Protein AF-A0A2V8MQE6-F1 (afdb_monomer)

pLDDT: mean 72.68, std 14.45, range [42.41, 96.94]

Structure (mmCIF, N/CA/C/O backbone):
data_AF-A0A2V8MQE6-F1
#
_entry.id   AF-A0A2V8MQE6-F1
#
loop_
_atom_site.group_PDB
_atom_site.id
_atom_site.type_symbol
_atom_site.label_atom_id
_atom_site.label_alt_id
_atom_site.label_comp_id
_atom_site.label_asym_id
_atom_site.label_entity_id
_atom_site.label_seq_id
_atom_site.pdbx_PDB_ins_code
_atom_site.Cartn_x
_atom_site.Cartn_y
_atom_site.Cartn_z
_atom_site.occupancy
_atom_site.B_iso_or_equiv
_atom_site.auth_seq_id
_atom_site.auth_comp_id
_atom_site.auth_asym_id
_atom_site.auth_atom_id
_atom_site.pdbx_PDB_model_num
ATOM 1 N N . MET A 1 1 ? 58.534 0.270 -31.066 1.00 46.38 1 MET A N 1
ATOM 2 C CA . MET A 1 1 ? 57.437 0.985 -30.377 1.00 46.38 1 MET A CA 1
ATOM 3 C C . MET A 1 1 ? 56.175 0.103 -30.350 1.00 46.38 1 MET A C 1
ATOM 5 O O . MET A 1 1 ? 55.141 0.519 -30.840 1.00 46.38 1 MET A O 1
ATOM 9 N N . HIS A 1 2 ? 56.256 -1.134 -29.825 1.00 49.78 2 HIS A N 1
ATOM 10 C CA . HIS A 1 2 ? 55.161 -2.128 -29.934 1.00 49.78 2 HIS A CA 1
ATOM 11 C C . HIS A 1 2 ? 54.814 -2.876 -28.631 1.00 49.78 2 HIS A C 1
ATOM 13 O O . HIS A 1 2 ? 54.002 -3.790 -28.649 1.00 49.78 2 HIS A O 1
ATOM 19 N N . THR A 1 3 ? 55.383 -2.490 -27.486 1.00 52.88 3 THR A N 1
ATOM 20 C CA . THR A 1 3 ? 55.167 -3.180 -26.199 1.00 52.88 3 THR A CA 1
ATOM 21 C C . THR A 1 3 ? 54.136 -2.512 -25.282 1.00 52.88 3 THR A C 1
ATOM 23 O O . THR A 1 3 ? 53.741 -3.119 -24.293 1.00 52.88 3 THR A O 1
ATOM 26 N N . ARG A 1 4 ? 53.666 -1.289 -25.584 1.00 54.00 4 ARG A N 1
ATOM 27 C CA . ARG A 1 4 ? 52.731 -0.555 -24.702 1.00 54.00 4 ARG A CA 1
ATOM 28 C C . ARG A 1 4 ? 51.297 -1.091 -24.728 1.00 54.00 4 ARG A C 1
ATOM 30 O O . ARG A 1 4 ? 50.682 -1.175 -23.675 1.00 54.00 4 ARG A O 1
ATOM 37 N N . THR A 1 5 ? 50.790 -1.509 -25.887 1.00 58.59 5 THR A N 1
ATOM 38 C CA . THR A 1 5 ? 49.387 -1.937 -26.031 1.00 58.59 5 THR A CA 1
ATOM 39 C C . THR A 1 5 ? 49.089 -3.239 -25.293 1.00 58.59 5 THR A C 1
ATOM 41 O O . THR A 1 5 ? 48.044 -3.361 -24.665 1.00 58.59 5 THR A O 1
ATOM 44 N N . SER A 1 6 ? 50.016 -4.201 -25.300 1.00 54.03 6 SER A N 1
ATOM 45 C CA . SER A 1 6 ? 49.810 -5.474 -24.601 1.00 54.03 6 SER A CA 1
ATOM 46 C C . SER A 1 6 ? 49.799 -5.304 -23.079 1.00 54.03 6 SER A C 1
ATOM 48 O O . SER A 1 6 ? 48.994 -5.936 -22.409 1.00 54.03 6 SER A O 1
ATOM 50 N N . VAL A 1 7 ? 50.643 -4.430 -22.522 1.00 57.47 7 VAL A N 1
ATOM 51 C CA . VAL A 1 7 ? 50.728 -4.213 -21.065 1.00 57.47 7 VAL A CA 1
ATOM 52 C C . VAL A 1 7 ? 49.490 -3.487 -20.531 1.00 57.47 7 VAL A C 1
ATOM 54 O O . VAL A 1 7 ? 48.965 -3.866 -19.491 1.00 57.47 7 VAL A O 1
ATOM 57 N N . GLU A 1 8 ? 48.977 -2.495 -21.259 1.00 57.59 8 GLU A N 1
ATOM 58 C CA . GLU A 1 8 ? 47.794 -1.718 -20.859 1.00 57.59 8 GLU A CA 1
ATOM 59 C C . GLU A 1 8 ? 46.504 -2.565 -20.900 1.00 57.59 8 GLU A C 1
ATOM 61 O O . GLU A 1 8 ? 45.663 -2.498 -19.999 1.00 57.59 8 GLU A O 1
ATOM 66 N N . VAL A 1 9 ? 46.392 -3.464 -21.886 1.00 58.06 9 VAL A N 1
ATOM 67 C CA . VAL A 1 9 ? 45.290 -4.438 -21.986 1.00 58.06 9 VAL A CA 1
ATOM 68 C C . VAL A 1 9 ? 45.386 -5.528 -20.909 1.00 58.06 9 VAL A C 1
ATOM 70 O O . VAL A 1 9 ? 44.364 -5.966 -20.386 1.00 58.06 9 VAL A O 1
ATOM 73 N N . ILE A 1 10 ? 46.594 -5.963 -20.533 1.00 57.44 10 ILE A N 1
ATOM 74 C CA . ILE A 1 10 ? 46.783 -6.938 -19.444 1.00 57.44 10 ILE A CA 1
ATOM 75 C C . ILE A 1 10 ? 46.448 -6.306 -18.084 1.00 57.44 10 ILE A C 1
ATOM 77 O O . ILE A 1 10 ? 45.741 -6.930 -17.295 1.00 57.44 10 ILE A O 1
ATOM 81 N N . CYS A 1 11 ? 46.878 -5.062 -17.842 1.00 57.53 11 CYS A N 1
ATOM 82 C CA . CYS A 1 11 ? 46.636 -4.343 -16.588 1.00 57.53 11 CYS A CA 1
ATOM 83 C C . CYS A 1 11 ? 45.135 -4.088 -16.362 1.00 57.53 11 CYS A C 1
ATOM 85 O O . CYS A 1 11 ? 44.594 -4.406 -15.306 1.00 57.53 11 CYS A O 1
ATOM 87 N N . THR A 1 12 ? 44.428 -3.620 -17.398 1.00 63.34 12 THR A N 1
ATOM 88 C CA . THR A 1 12 ? 42.967 -3.442 -17.337 1.00 63.34 12 THR A CA 1
ATOM 89 C C . THR A 1 12 ? 42.253 -4.776 -17.123 1.00 63.34 12 THR A C 1
ATOM 91 O O . THR A 1 12 ? 41.389 -4.879 -16.256 1.00 63.34 12 THR A O 1
ATOM 94 N N . ARG A 1 13 ? 42.639 -5.837 -17.844 1.00 62.44 13 ARG A N 1
ATOM 95 C CA . ARG A 1 13 ? 42.060 -7.178 -17.672 1.00 62.44 13 ARG A CA 1
ATOM 96 C C . ARG A 1 13 ? 42.250 -7.732 -16.254 1.00 62.44 13 ARG A C 1
ATOM 98 O O . ARG A 1 13 ? 41.328 -8.369 -15.747 1.00 62.44 13 ARG A O 1
ATOM 105 N N . GLU A 1 14 ? 43.395 -7.497 -15.613 1.00 62.78 14 GLU A N 1
ATOM 106 C CA . GLU A 1 14 ? 43.623 -7.881 -14.213 1.00 62.78 14 GLU A CA 1
ATOM 107 C C . GLU A 1 14 ? 42.748 -7.084 -13.241 1.00 62.78 14 GLU A C 1
ATOM 109 O O . GLU A 1 14 ? 42.113 -7.688 -12.377 1.00 62.78 14 GLU A O 1
ATOM 114 N N . GLU A 1 15 ? 42.641 -5.764 -13.400 1.00 63.34 15 GLU A N 1
ATOM 115 C CA . GLU A 1 15 ? 41.785 -4.923 -12.550 1.00 63.34 15 GLU A CA 1
ATOM 116 C C . GLU A 1 15 ? 40.301 -5.307 -12.665 1.00 63.34 15 GLU A C 1
ATOM 118 O O . GLU A 1 15 ? 39.615 -5.462 -11.648 1.00 63.34 15 GLU A O 1
ATOM 123 N N . TYR A 1 16 ? 39.815 -5.563 -13.886 1.00 66.81 16 TYR A N 1
ATOM 124 C CA . TYR A 1 16 ? 38.457 -6.067 -14.119 1.00 66.81 16 TYR A CA 1
ATOM 125 C C . TYR A 1 16 ? 38.242 -7.437 -13.473 1.00 66.81 16 TYR A C 1
ATOM 127 O O . TYR A 1 16 ? 37.221 -7.664 -12.821 1.00 66.81 16 TYR A O 1
ATOM 135 N N . MET A 1 17 ? 39.203 -8.352 -13.611 1.00 72.62 17 MET A N 1
ATOM 136 C CA . MET A 1 17 ? 39.095 -9.690 -13.035 1.00 72.62 17 MET A CA 1
ATOM 137 C C . MET A 1 17 ? 39.115 -9.650 -11.501 1.00 72.62 17 MET A C 1
ATOM 139 O O . MET A 1 17 ? 38.366 -10.389 -10.866 1.00 72.62 17 MET A O 1
ATOM 143 N N . GLN A 1 18 ? 39.871 -8.732 -10.891 1.00 65.62 18 GLN A N 1
ATOM 144 C CA . GLN A 1 18 ? 39.833 -8.512 -9.444 1.00 65.62 18 GLN A CA 1
ATOM 145 C C . GLN A 1 18 ? 38.494 -7.932 -8.974 1.00 65.62 18 GLN A C 1
ATOM 147 O O . GLN A 1 18 ? 37.948 -8.413 -7.980 1.00 65.62 18 GLN A O 1
ATOM 152 N N . ALA A 1 19 ? 37.925 -6.957 -9.688 1.00 67.75 19 ALA A N 1
ATOM 153 C CA . ALA A 1 19 ? 36.614 -6.396 -9.356 1.00 67.75 19 ALA A CA 1
ATOM 154 C C . ALA A 1 19 ? 35.502 -7.460 -9.418 1.00 67.75 19 ALA A C 1
ATOM 156 O O . ALA A 1 19 ? 34.670 -7.554 -8.512 1.00 67.75 19 ALA A O 1
ATOM 157 N N . VAL A 1 20 ? 35.531 -8.315 -10.445 1.00 73.50 20 VAL A N 1
ATOM 158 C CA . VAL A 1 20 ? 34.594 -9.437 -10.599 1.00 73.50 20 VAL A CA 1
ATOM 159 C C . VAL A 1 20 ? 34.756 -10.454 -9.465 1.00 73.50 20 VAL A C 1
ATOM 161 O O . VAL A 1 20 ? 33.760 -10.885 -8.885 1.00 73.50 20 VAL A O 1
ATOM 164 N N . VAL A 1 21 ? 35.992 -10.794 -9.082 1.00 76.31 21 VAL A N 1
ATOM 165 C CA . VAL A 1 21 ? 36.261 -11.712 -7.962 1.00 76.31 21 VAL A CA 1
ATOM 166 C C . VAL A 1 21 ? 35.753 -11.143 -6.634 1.00 76.31 21 VAL A C 1
ATOM 168 O O . VAL A 1 21 ? 35.140 -11.874 -5.862 1.00 76.31 21 VAL A O 1
ATOM 171 N N . TRP A 1 22 ? 35.924 -9.846 -6.367 1.00 73.12 22 TRP A N 1
ATOM 172 C CA . TRP A 1 22 ? 35.376 -9.210 -5.160 1.00 73.12 22 TRP A CA 1
ATOM 173 C C . TRP A 1 22 ? 33.847 -9.223 -5.119 1.00 73.12 22 TRP A C 1
ATOM 175 O O . TRP A 1 22 ? 33.263 -9.465 -4.061 1.00 73.12 22 TRP A O 1
ATOM 185 N N . LEU A 1 23 ? 33.199 -9.017 -6.264 1.00 74.00 23 LEU A N 1
ATOM 186 C CA . LEU A 1 23 ? 31.744 -9.057 -6.375 1.00 74.00 23 LEU A CA 1
ATOM 187 C C . LEU A 1 23 ? 31.204 -10.473 -6.121 1.00 74.00 23 LEU A C 1
ATOM 189 O O . LEU A 1 23 ? 30.266 -10.646 -5.342 1.00 74.00 23 LEU A O 1
ATOM 193 N N . ILE A 1 24 ? 31.839 -11.492 -6.707 1.00 77.06 24 ILE A N 1
ATOM 194 C CA . ILE A 1 24 ? 31.463 -12.901 -6.525 1.00 77.06 24 ILE A CA 1
ATOM 195 C C . ILE A 1 24 ? 31.723 -13.359 -5.081 1.00 77.06 24 ILE A C 1
ATOM 197 O O . ILE A 1 24 ? 30.839 -13.949 -4.458 1.00 77.06 24 ILE A O 1
ATOM 201 N N . SER A 1 25 ? 32.888 -13.036 -4.511 1.00 73.56 25 SER A N 1
ATOM 202 C CA . SER A 1 25 ? 33.230 -13.374 -3.123 1.00 73.56 25 SER A CA 1
ATOM 203 C C . SER A 1 25 ? 32.322 -12.668 -2.110 1.00 73.56 25 SER A C 1
ATOM 205 O O . SER A 1 25 ? 31.918 -13.288 -1.128 1.00 73.56 25 SER A O 1
ATOM 207 N N . GLY A 1 26 ? 31.940 -11.407 -2.348 1.00 72.12 26 GLY A N 1
ATOM 208 C CA . GLY A 1 26 ? 30.998 -10.666 -1.498 1.00 72.12 26 GLY A CA 1
ATOM 209 C C . GLY A 1 26 ? 29.573 -11.233 -1.534 1.00 72.12 26 GLY A C 1
ATOM 210 O O . GLY A 1 26 ? 28.926 -11.347 -0.491 1.00 72.12 26 GLY A O 1
ATOM 211 N N . LEU A 1 27 ? 29.103 -11.660 -2.714 1.00 75.06 27 LEU A N 1
ATOM 212 C CA . LEU A 1 27 ? 27.821 -12.357 -2.876 1.00 75.06 27 LEU A CA 1
ATOM 213 C C . LEU A 1 27 ? 27.807 -13.706 -2.141 1.00 75.06 27 LEU A C 1
ATOM 215 O O . LEU A 1 27 ? 26.867 -13.992 -1.396 1.00 75.06 27 LEU A O 1
ATOM 219 N N . LEU A 1 28 ? 28.861 -14.511 -2.312 1.00 74.75 28 LEU A N 1
ATOM 220 C CA . LEU A 1 28 ? 29.029 -15.794 -1.622 1.00 74.75 28 LEU A CA 1
ATOM 221 C C . LEU A 1 28 ? 29.109 -15.612 -0.104 1.00 74.75 28 LEU A C 1
ATOM 223 O O . LEU A 1 28 ? 28.434 -16.334 0.624 1.00 74.75 28 LEU A O 1
ATOM 227 N N . ALA A 1 29 ? 29.870 -14.627 0.382 1.00 69.31 29 ALA A N 1
ATOM 228 C CA . ALA A 1 29 ? 30.007 -14.337 1.808 1.00 69.31 29 ALA A CA 1
ATOM 229 C C . ALA A 1 29 ? 28.690 -13.856 2.443 1.00 69.31 29 ALA A C 1
ATOM 231 O O . ALA A 1 29 ? 28.340 -14.316 3.530 1.00 69.31 29 ALA A O 1
ATOM 232 N N . GLY A 1 30 ? 27.927 -12.990 1.763 1.00 67.69 30 GLY A N 1
ATOM 233 C CA . GLY A 1 30 ? 26.600 -12.554 2.219 1.00 67.69 30 GLY A CA 1
ATOM 234 C C . GLY A 1 30 ? 25.596 -13.709 2.304 1.00 67.69 30 GLY A C 1
ATOM 235 O O . GLY A 1 30 ? 24.844 -13.819 3.275 1.00 67.69 30 GLY A O 1
ATOM 236 N N . TRP A 1 31 ? 25.636 -14.629 1.335 1.00 76.19 31 TRP A N 1
ATOM 237 C CA . TRP A 1 31 ? 24.833 -15.853 1.364 1.00 76.19 31 TRP A CA 1
ATOM 238 C C . TRP A 1 31 ? 25.280 -16.826 2.471 1.00 76.19 31 TRP A C 1
ATOM 240 O O . TRP A 1 31 ? 24.438 -17.361 3.194 1.00 76.19 31 TRP A O 1
ATOM 250 N N . LEU A 1 32 ? 26.589 -17.011 2.669 1.00 69.44 32 LEU A N 1
ATOM 251 C CA . LEU A 1 32 ? 27.143 -17.900 3.697 1.00 69.44 32 LEU A CA 1
ATOM 252 C C . LEU A 1 32 ? 26.861 -17.385 5.120 1.00 69.44 32 LEU A C 1
ATOM 254 O O . LEU A 1 32 ? 26.500 -18.165 6.001 1.00 69.44 32 LEU A O 1
ATOM 258 N N . ALA A 1 33 ? 26.946 -16.068 5.343 1.00 64.19 33 ALA A N 1
ATOM 259 C CA . ALA A 1 33 ? 26.608 -15.430 6.618 1.00 64.19 33 ALA A CA 1
ATOM 260 C C . ALA A 1 33 ? 25.161 -15.728 7.046 1.00 64.19 33 ALA A C 1
ATOM 262 O O . ALA A 1 33 ? 24.880 -15.888 8.236 1.00 64.19 33 ALA A O 1
ATOM 263 N N . ARG A 1 34 ? 24.253 -15.880 6.074 1.00 66.31 34 ARG A N 1
ATOM 264 C CA . ARG A 1 34 ? 22.862 -16.280 6.308 1.00 66.31 34 ARG A CA 1
ATOM 265 C C . ARG A 1 34 ? 22.720 -17.740 6.745 1.00 66.31 34 ARG A C 1
ATOM 267 O O . ARG A 1 34 ? 21.811 -18.038 7.514 1.00 66.31 34 ARG A O 1
ATOM 274 N N . LEU A 1 35 ? 23.587 -18.640 6.271 1.00 67.94 35 LEU A N 1
ATOM 275 C CA . LEU A 1 35 ? 23.599 -20.041 6.710 1.00 67.94 35 LEU A CA 1
ATOM 276 C C . LEU A 1 35 ? 24.177 -20.201 8.121 1.00 67.94 35 LEU A C 1
ATOM 278 O O . LEU A 1 35 ? 23.674 -21.014 8.893 1.00 67.94 35 LEU A O 1
ATOM 282 N N . VAL A 1 36 ? 25.215 -19.431 8.460 1.00 66.69 36 VAL A N 1
ATOM 283 C CA . VAL A 1 36 ? 25.911 -19.541 9.754 1.00 66.69 36 VAL A CA 1
ATOM 284 C C . VAL A 1 36 ? 25.139 -18.848 10.885 1.00 66.69 36 VAL A C 1
ATOM 286 O O . VAL A 1 36 ? 25.139 -19.327 12.017 1.00 66.69 36 VAL A O 1
ATOM 289 N N . MET A 1 37 ? 24.445 -17.738 10.610 1.00 60.06 37 MET A N 1
ATOM 290 C CA . MET A 1 37 ? 23.730 -16.969 11.636 1.00 60.06 37 MET A CA 1
ATOM 291 C C . MET A 1 37 ? 22.222 -17.259 11.607 1.00 60.06 37 MET A C 1
ATOM 293 O O . MET A 1 37 ? 21.465 -16.663 10.839 1.00 60.06 37 MET A O 1
ATOM 297 N N . LYS A 1 38 ? 21.773 -18.178 12.472 1.00 55.97 38 LYS A N 1
ATOM 298 C CA . LYS A 1 38 ? 20.360 -18.567 12.618 1.00 55.97 38 LYS A CA 1
ATOM 299 C C . LYS A 1 38 ? 19.545 -17.396 13.217 1.00 55.97 38 LYS A C 1
ATOM 301 O O . LYS A 1 38 ? 19.795 -16.998 14.348 1.00 55.97 38 LYS A O 1
ATOM 306 N N . GLU A 1 39 ? 18.571 -16.886 12.443 1.00 50.69 39 GLU A N 1
ATOM 307 C CA . GLU A 1 39 ? 17.601 -15.791 12.735 1.00 50.69 39 GLU A CA 1
ATOM 308 C C . GLU A 1 39 ? 18.170 -14.347 12.643 1.00 50.69 39 GLU A C 1
ATOM 310 O O . GLU A 1 39 ? 19.289 -14.066 13.046 1.00 50.69 39 GLU A O 1
ATOM 315 N N . ARG A 1 40 ? 17.518 -13.310 12.085 1.00 55.47 40 ARG A N 1
ATOM 316 C CA . ARG A 1 40 ? 16.105 -12.914 11.915 1.00 55.47 40 ARG A CA 1
ATOM 317 C C . ARG A 1 40 ? 15.973 -12.050 10.635 1.00 55.47 40 ARG A C 1
ATOM 319 O O . ARG A 1 40 ? 16.920 -11.353 10.282 1.00 55.47 40 ARG A O 1
ATOM 326 N N . ARG A 1 41 ? 14.803 -12.077 9.972 1.00 56.47 41 ARG A N 1
ATOM 327 C CA . ARG A 1 41 ? 14.502 -11.502 8.633 1.00 56.47 41 ARG A CA 1
ATOM 328 C C . ARG A 1 41 ? 14.774 -9.987 8.504 1.00 56.47 41 ARG A C 1
ATOM 330 O O . ARG A 1 41 ? 13.864 -9.178 8.666 1.00 56.47 41 ARG A O 1
ATOM 337 N N . ILE A 1 42 ? 15.997 -9.605 8.151 1.00 54.91 42 ILE A N 1
ATOM 338 C CA . ILE A 1 42 ? 16.223 -8.460 7.257 1.00 54.91 42 ILE A CA 1
ATOM 339 C C . ILE A 1 42 ? 16.106 -9.079 5.858 1.00 54.91 42 ILE A C 1
ATOM 341 O O . ILE A 1 42 ? 16.612 -10.176 5.649 1.00 54.91 42 ILE A O 1
ATOM 345 N N . GLY A 1 43 ? 15.278 -8.520 4.973 1.00 62.16 43 GLY A N 1
ATOM 346 C CA . GLY A 1 43 ? 14.875 -9.202 3.734 1.00 62.16 43 GLY A CA 1
ATOM 347 C C . GLY A 1 43 ? 16.063 -9.736 2.924 1.00 62.16 43 GLY A C 1
ATOM 348 O O . GLY A 1 43 ? 17.137 -9.150 2.963 1.00 62.16 43 GLY A O 1
ATOM 349 N N . PHE A 1 44 ? 15.845 -10.820 2.168 1.00 61.78 44 PHE A N 1
ATOM 350 C CA . PHE A 1 44 ? 16.850 -11.493 1.324 1.00 61.78 44 PHE A CA 1
ATOM 351 C C . PHE A 1 44 ? 17.788 -10.513 0.612 1.00 61.78 44 PHE A C 1
ATOM 353 O O . PHE A 1 44 ? 19.002 -10.661 0.659 1.00 61.78 44 PHE A O 1
ATOM 360 N N . LEU A 1 45 ? 17.210 -9.466 0.024 1.00 62.03 45 LEU A N 1
ATOM 361 C CA . LEU A 1 45 ? 17.922 -8.453 -0.741 1.00 62.03 45 LEU A CA 1
ATOM 362 C C . LEU A 1 45 ? 18.912 -7.628 0.102 1.00 62.03 45 LEU A C 1
ATOM 364 O O . LEU A 1 45 ? 19.983 -7.284 -0.382 1.00 62.03 45 LEU A O 1
ATOM 368 N N . ALA A 1 46 ? 18.583 -7.345 1.363 1.00 66.56 46 ALA A N 1
ATOM 369 C CA . ALA A 1 46 ? 19.426 -6.557 2.258 1.00 66.56 46 ALA A CA 1
ATOM 370 C C . ALA A 1 46 ? 20.675 -7.321 2.717 1.00 66.56 46 ALA A C 1
ATOM 372 O O . ALA A 1 46 ? 21.720 -6.712 2.920 1.00 66.56 46 ALA A O 1
ATOM 373 N N . ASP A 1 47 ? 20.583 -8.646 2.858 1.00 66.06 47 ASP A N 1
ATOM 374 C CA . ASP A 1 47 ? 21.741 -9.475 3.202 1.00 66.06 47 ASP A CA 1
ATOM 375 C C . ASP A 1 47 ? 22.740 -9.543 2.021 1.00 66.06 47 ASP A C 1
ATOM 377 O O . ASP A 1 47 ? 23.951 -9.501 2.241 1.00 66.06 47 ASP A O 1
ATOM 381 N N . PHE A 1 48 ? 22.264 -9.545 0.764 1.00 68.38 48 PHE A N 1
ATOM 382 C CA . PHE A 1 48 ? 23.145 -9.448 -0.414 1.00 68.38 48 PHE A CA 1
ATOM 383 C C . PHE A 1 48 ? 23.806 -8.085 -0.550 1.00 68.38 48 PHE A C 1
ATOM 385 O O . PHE A 1 48 ? 25.011 -8.013 -0.790 1.00 68.38 48 PHE A O 1
ATOM 392 N N . THR A 1 49 ? 23.041 -7.002 -0.398 1.00 70.88 49 THR A N 1
ATOM 393 C CA . THR A 1 49 ? 23.599 -5.653 -0.541 1.00 70.88 49 THR A CA 1
ATOM 394 C C . THR A 1 49 ? 24.630 -5.370 0.544 1.00 70.88 49 THR A C 1
ATOM 396 O O . THR A 1 49 ? 25.698 -4.847 0.231 1.00 70.88 49 THR A O 1
ATOM 399 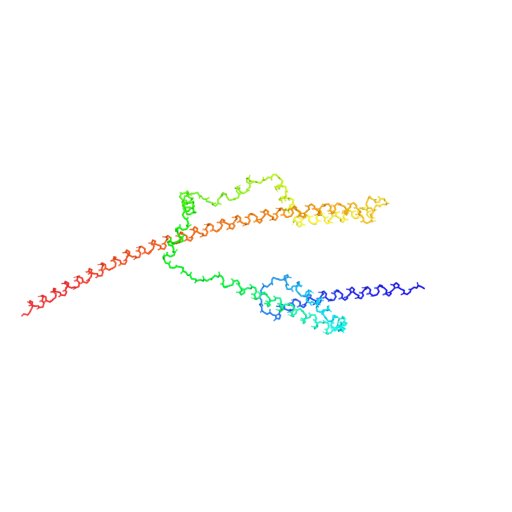N N . LEU A 1 50 ? 24.385 -5.795 1.791 1.00 68.31 50 LEU A N 1
ATOM 400 C CA . LEU A 1 50 ? 25.391 -5.698 2.849 1.00 68.31 50 LEU A CA 1
ATOM 401 C C . LEU A 1 50 ? 26.608 -6.595 2.598 1.00 68.31 50 LEU A C 1
ATOM 403 O O . LEU A 1 50 ? 27.711 -6.194 2.953 1.00 68.31 50 LEU A O 1
ATOM 407 N N . GLY A 1 51 ? 26.438 -7.775 1.997 1.00 68.25 51 GLY A N 1
ATOM 408 C CA . GLY A 1 51 ? 27.550 -8.670 1.657 1.00 68.25 51 GLY A CA 1
ATOM 409 C C . GLY A 1 51 ? 28.491 -8.079 0.604 1.00 68.25 51 GLY A C 1
ATOM 410 O O . GLY A 1 51 ? 29.707 -8.071 0.796 1.00 68.25 51 GLY A O 1
ATOM 411 N N . ILE A 1 52 ? 27.936 -7.504 -0.469 1.00 73.19 52 ILE A N 1
ATOM 412 C CA . ILE A 1 52 ? 28.715 -6.826 -1.518 1.00 73.19 52 ILE A CA 1
ATOM 413 C C . ILE A 1 52 ? 29.421 -5.594 -0.940 1.00 73.19 52 ILE A C 1
ATOM 415 O O . ILE A 1 52 ? 30.629 -5.432 -1.115 1.00 73.19 52 ILE A O 1
ATOM 419 N N . LEU A 1 53 ? 28.689 -4.752 -0.198 1.00 75.12 53 LEU A N 1
ATOM 420 C CA . LEU A 1 53 ? 29.261 -3.569 0.449 1.00 75.12 53 LEU A CA 1
ATOM 421 C C . LEU A 1 53 ? 30.325 -3.949 1.486 1.00 75.12 53 LEU A C 1
ATOM 423 O O . LEU A 1 53 ? 31.345 -3.274 1.578 1.00 75.12 53 LEU A O 1
ATOM 427 N N . GLY A 1 54 ? 30.131 -5.042 2.226 1.00 69.31 54 GLY A N 1
ATOM 428 C CA . GLY A 1 54 ? 31.080 -5.592 3.197 1.00 69.31 54 GLY A CA 1
ATOM 429 C C . GLY A 1 54 ? 32.383 -6.078 2.563 1.00 69.31 54 GLY A C 1
ATOM 430 O O . GLY A 1 54 ? 33.460 -5.775 3.071 1.00 69.31 54 GLY A O 1
ATOM 431 N N . GLY A 1 55 ? 32.301 -6.768 1.422 1.00 68.00 55 GLY A N 1
ATOM 432 C CA . GLY A 1 55 ? 33.480 -7.217 0.676 1.00 68.00 55 GLY A CA 1
ATOM 433 C C . GLY A 1 55 ? 34.297 -6.047 0.123 1.00 68.00 55 GLY A C 1
ATOM 434 O O . GLY A 1 55 ? 35.505 -5.970 0.342 1.00 68.00 55 GLY A O 1
ATOM 435 N N . VAL A 1 56 ? 33.627 -5.087 -0.522 1.00 73.75 56 VAL A N 1
ATOM 436 C CA . VAL A 1 56 ? 34.279 -3.898 -1.099 1.00 73.75 56 VAL A CA 1
ATOM 437 C C . VAL A 1 56 ? 34.871 -2.993 -0.009 1.00 73.75 56 VAL A C 1
ATOM 439 O O . VAL A 1 56 ? 36.002 -2.523 -0.138 1.00 73.75 56 VAL A O 1
ATOM 442 N N . SER A 1 57 ? 34.146 -2.779 1.095 1.00 69.00 57 SER A N 1
ATOM 443 C CA . SER A 1 57 ? 34.622 -1.948 2.212 1.00 69.00 57 SER A CA 1
ATOM 444 C C . SER A 1 57 ? 35.772 -2.596 2.988 1.00 69.00 57 SER A C 1
ATOM 446 O O . SER A 1 57 ? 36.696 -1.889 3.384 1.00 69.00 57 SER A O 1
ATOM 448 N N . GLY A 1 58 ? 35.789 -3.926 3.137 1.00 66.00 58 GLY A N 1
ATOM 449 C CA . GLY A 1 58 ? 36.906 -4.652 3.752 1.00 66.00 58 GLY A CA 1
ATOM 450 C C . GLY A 1 58 ? 38.213 -4.524 2.961 1.00 66.00 58 GLY A C 1
ATOM 451 O O . GLY A 1 58 ? 39.267 -4.277 3.550 1.00 66.00 58 GLY A O 1
ATOM 452 N N . ALA A 1 59 ? 38.143 -4.603 1.626 1.00 68.50 59 ALA A N 1
ATOM 453 C CA . ALA A 1 59 ? 39.294 -4.395 0.742 1.00 68.50 59 ALA A CA 1
ATOM 454 C C . ALA A 1 59 ? 39.845 -2.961 0.831 1.00 68.50 59 ALA A C 1
ATOM 456 O O . ALA A 1 59 ? 41.058 -2.750 0.914 1.00 68.50 59 ALA A O 1
ATOM 457 N N . TRP A 1 60 ? 38.943 -1.973 0.853 1.00 69.56 60 TRP A N 1
ATOM 458 C CA . TRP A 1 60 ? 39.286 -0.558 1.002 1.00 69.56 60 TRP A CA 1
ATOM 459 C C . TRP A 1 60 ? 39.925 -0.261 2.366 1.00 69.56 60 TRP A C 1
ATOM 461 O O . TRP A 1 60 ? 40.934 0.440 2.440 1.00 69.56 60 TRP A O 1
ATOM 471 N N . MET A 1 61 ? 39.402 -0.862 3.438 1.00 67.75 61 MET A N 1
ATOM 472 C CA . MET A 1 61 ? 39.897 -0.669 4.801 1.00 67.75 61 MET A CA 1
ATOM 473 C C . MET A 1 61 ? 41.314 -1.235 4.992 1.00 67.75 61 MET A C 1
ATOM 475 O O . MET A 1 61 ? 42.176 -0.546 5.534 1.00 67.75 61 MET A O 1
ATOM 479 N N . LEU A 1 62 ? 41.612 -2.428 4.466 1.00 68.25 62 LEU A N 1
ATOM 480 C CA . LEU A 1 62 ? 42.972 -2.995 4.496 1.00 68.25 62 LEU A CA 1
ATOM 481 C C . LEU A 1 62 ? 43.981 -2.143 3.727 1.00 68.25 62 LEU A C 1
ATOM 483 O O . LEU A 1 62 ? 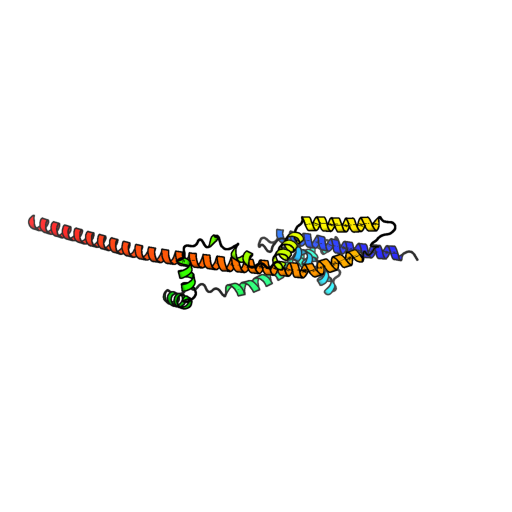45.090 -1.917 4.212 1.00 68.25 62 LEU A O 1
ATOM 487 N N . ARG A 1 63 ? 43.571 -1.606 2.573 1.00 68.88 63 ARG A N 1
ATOM 488 C CA . ARG A 1 63 ? 44.404 -0.693 1.787 1.00 68.88 63 ARG A CA 1
ATOM 489 C C . ARG A 1 63 ? 44.639 0.638 2.509 1.00 68.88 63 ARG A C 1
ATOM 491 O O . ARG A 1 63 ? 45.742 1.168 2.433 1.00 68.88 63 ARG A O 1
ATOM 498 N N . SER A 1 64 ? 43.649 1.159 3.238 1.00 69.06 64 SER A N 1
ATOM 499 C CA . SER A 1 64 ? 43.792 2.415 3.996 1.00 69.06 64 SER A CA 1
ATOM 500 C C . SER A 1 64 ? 44.732 2.315 5.202 1.00 69.06 64 SER A C 1
ATOM 502 O O . SER A 1 64 ? 45.352 3.307 5.568 1.00 69.06 64 SER A O 1
ATOM 504 N N . VAL A 1 65 ? 44.881 1.121 5.788 1.00 69.38 65 VAL A N 1
ATOM 505 C CA . VAL A 1 65 ? 45.768 0.867 6.941 1.00 69.38 65 VAL A CA 1
ATOM 506 C C . VAL A 1 65 ? 47.188 0.467 6.487 1.00 69.38 65 VAL A C 1
ATOM 508 O O . VAL A 1 65 ? 48.056 0.183 7.305 1.00 69.38 65 VAL A O 1
ATOM 511 N N . GLY A 1 66 ? 47.463 0.486 5.176 1.00 58.94 66 GLY A N 1
ATOM 512 C CA . GLY A 1 66 ? 48.783 0.185 4.611 1.00 58.94 66 GLY A CA 1
ATOM 513 C C . GLY A 1 66 ? 49.070 -1.307 4.416 1.00 58.94 66 GLY A C 1
ATOM 514 O O . GLY A 1 66 ? 50.211 -1.679 4.154 1.00 58.94 66 GLY A O 1
ATOM 515 N N . GLY A 1 67 ? 48.054 -2.170 4.525 1.00 67.38 67 GLY A N 1
ATOM 516 C CA . GLY A 1 67 ? 48.166 -3.595 4.219 1.00 67.38 67 GLY A CA 1
ATOM 517 C C . GLY A 1 67 ? 48.085 -3.865 2.714 1.00 67.38 67 GLY A C 1
ATOM 518 O O . GLY A 1 67 ? 47.318 -3.225 1.991 1.00 67.38 67 GLY A O 1
ATOM 519 N N . SER A 1 68 ? 48.854 -4.839 2.225 1.00 66.06 68 SER A N 1
ATOM 520 C CA . SER A 1 68 ? 48.700 -5.341 0.860 1.00 66.06 68 SER A CA 1
ATOM 521 C C . SER A 1 68 ? 47.444 -6.208 0.764 1.00 66.06 68 SER A C 1
ATOM 523 O O . SER A 1 68 ? 47.205 -7.094 1.585 1.00 66.06 68 SER A O 1
ATOM 525 N N . VAL A 1 69 ? 46.611 -5.942 -0.245 1.00 66.69 69 VAL A N 1
ATOM 526 C CA . VAL A 1 69 ? 45.445 -6.785 -0.529 1.00 66.69 69 VAL A CA 1
ATOM 527 C C . VAL A 1 69 ? 45.965 -8.141 -1.020 1.00 66.69 69 VAL A C 1
ATOM 529 O O . VAL A 1 69 ? 46.751 -8.159 -1.972 1.00 66.69 69 VAL A O 1
ATOM 532 N N . PRO A 1 70 ? 45.574 -9.268 -0.395 1.00 72.06 70 PRO A N 1
ATOM 533 C CA . PRO A 1 70 ? 46.037 -10.581 -0.822 1.00 72.06 70 PRO A CA 1
ATOM 534 C C . PRO A 1 70 ? 45.667 -10.844 -2.291 1.00 72.06 70 PRO A C 1
ATOM 536 O O . PRO A 1 70 ? 44.567 -10.463 -2.706 1.00 72.06 70 PRO A O 1
ATOM 539 N N . PRO A 1 71 ? 46.532 -11.517 -3.073 1.00 72.56 71 PRO A N 1
ATOM 540 C CA . PRO A 1 71 ? 46.239 -11.856 -4.461 1.00 72.56 71 PRO A CA 1
ATOM 541 C C . PRO A 1 71 ? 44.915 -12.615 -4.597 1.00 72.56 71 PRO A C 1
ATOM 543 O O . PRO A 1 71 ? 44.568 -13.448 -3.745 1.00 72.56 71 PRO A O 1
ATOM 546 N N . ALA A 1 72 ? 44.186 -12.339 -5.681 1.00 61.44 72 ALA A N 1
ATOM 547 C CA . ALA A 1 72 ? 42.923 -13.000 -5.990 1.00 61.44 72 ALA A CA 1
ATOM 548 C C . ALA A 1 72 ? 43.113 -14.527 -6.072 1.00 61.44 72 ALA A C 1
ATOM 550 O O . ALA A 1 72 ? 44.044 -15.012 -6.710 1.00 61.44 72 ALA A O 1
ATOM 551 N N . GLY A 1 73 ? 42.243 -15.283 -5.393 1.00 61.56 73 GLY A N 1
ATOM 552 C CA . GLY A 1 73 ? 42.316 -16.749 -5.316 1.00 61.56 73 GLY A CA 1
ATOM 553 C C . GLY A 1 73 ? 43.120 -17.304 -4.134 1.00 61.56 73 GLY A C 1
ATOM 554 O O . GLY A 1 73 ? 43.078 -18.508 -3.889 1.00 61.56 73 GLY A O 1
ATOM 555 N N . SER A 1 74 ? 43.805 -16.460 -3.353 1.00 72.44 74 SER A N 1
ATOM 556 C CA . SER A 1 74 ? 44.428 -16.902 -2.100 1.00 72.44 74 SER A CA 1
ATOM 557 C C . SER A 1 74 ? 43.373 -17.138 -1.000 1.00 72.44 74 SER A C 1
ATOM 559 O O . SER A 1 74 ? 42.413 -16.369 -0.898 1.00 72.44 74 SER A O 1
ATOM 561 N N . PRO A 1 75 ? 43.545 -18.137 -0.109 1.00 69.06 75 PRO A N 1
ATOM 562 C CA . PRO A 1 75 ? 42.637 -18.350 1.027 1.00 69.06 75 PRO A CA 1
ATOM 563 C C . PRO A 1 75 ? 42.490 -17.115 1.935 1.00 69.06 75 PRO A C 1
ATOM 565 O O . PRO A 1 75 ? 41.442 -16.900 2.544 1.00 69.06 75 PRO A O 1
ATOM 568 N N . ALA A 1 76 ? 43.524 -16.267 1.982 1.00 71.88 76 ALA A N 1
ATOM 569 C CA . ALA A 1 76 ? 43.531 -15.014 2.732 1.00 71.88 76 ALA A CA 1
ATOM 570 C C . ALA A 1 76 ? 42.551 -13.963 2.170 1.00 71.88 76 ALA A C 1
ATOM 572 O O . ALA A 1 76 ? 41.974 -13.202 2.943 1.00 71.88 76 ALA A O 1
ATOM 573 N N . HIS A 1 77 ? 42.312 -13.943 0.852 1.00 70.19 77 HIS A N 1
ATOM 574 C CA . HIS A 1 77 ? 41.343 -13.042 0.208 1.00 70.19 77 HIS A CA 1
ATOM 575 C C . HIS A 1 77 ? 39.906 -13.344 0.657 1.00 70.19 77 HIS A C 1
ATOM 577 O O . HIS A 1 77 ? 39.170 -12.443 1.064 1.00 70.19 77 HIS A O 1
ATOM 583 N N . LEU A 1 78 ? 39.546 -14.632 0.691 1.00 70.44 78 LEU A N 1
ATOM 584 C CA . LEU A 1 78 ? 38.233 -15.084 1.152 1.00 70.44 78 LEU A CA 1
ATOM 585 C C . LEU A 1 78 ? 38.024 -14.780 2.643 1.00 70.44 78 LEU A C 1
ATOM 587 O O . LEU A 1 78 ? 36.961 -14.296 3.027 1.00 70.44 78 LEU A O 1
ATOM 591 N N . ALA A 1 79 ? 39.043 -15.010 3.478 1.00 73.75 79 ALA A N 1
ATOM 592 C CA . ALA A 1 79 ? 38.972 -14.735 4.913 1.00 73.75 79 ALA A CA 1
ATOM 593 C C . ALA A 1 79 ? 38.716 -13.248 5.203 1.00 73.75 79 ALA A C 1
ATOM 595 O O . ALA A 1 79 ? 37.843 -12.912 6.001 1.00 73.75 79 ALA A O 1
ATOM 596 N N . VAL A 1 80 ? 39.420 -12.353 4.505 1.00 72.00 80 VAL A N 1
ATOM 597 C CA . VAL A 1 80 ? 39.224 -10.902 4.620 1.00 72.00 80 VAL A CA 1
ATOM 598 C C . VAL A 1 80 ? 37.807 -10.488 4.215 1.00 72.00 80 VAL A C 1
ATOM 600 O O . VAL A 1 80 ? 37.162 -9.730 4.942 1.00 72.00 80 VAL A O 1
ATOM 603 N N . ALA A 1 81 ? 37.302 -10.993 3.084 1.00 69.00 81 ALA A N 1
ATOM 604 C CA . ALA A 1 81 ? 35.963 -10.663 2.596 1.00 69.00 81 ALA A CA 1
ATOM 605 C C . ALA A 1 81 ? 34.863 -11.125 3.570 1.00 69.00 81 ALA A C 1
ATOM 607 O O . ALA A 1 81 ? 33.917 -10.385 3.847 1.00 69.00 81 ALA A O 1
ATOM 608 N N . VAL A 1 82 ? 35.012 -12.327 4.137 1.00 70.69 82 VAL A N 1
ATOM 609 C CA . VAL A 1 82 ? 34.066 -12.888 5.111 1.00 70.69 82 VAL A CA 1
ATOM 610 C C . VAL A 1 82 ? 34.103 -12.112 6.428 1.00 70.69 82 VAL A C 1
ATOM 612 O O . VAL A 1 82 ? 33.046 -11.747 6.943 1.00 70.69 82 VAL A O 1
ATOM 615 N N . ILE A 1 83 ? 35.292 -11.795 6.952 1.00 76.00 83 ILE A N 1
ATOM 616 C CA . ILE A 1 83 ? 35.436 -11.023 8.196 1.00 76.00 83 ILE A CA 1
ATOM 617 C C . ILE A 1 83 ? 34.846 -9.615 8.025 1.00 76.00 83 ILE A C 1
ATOM 619 O O . ILE A 1 83 ? 34.075 -9.172 8.877 1.00 76.00 83 ILE A O 1
ATOM 623 N N . GLY A 1 84 ? 35.133 -8.940 6.907 1.00 69.94 84 GLY A N 1
ATOM 624 C CA . GLY A 1 84 ? 34.575 -7.619 6.598 1.00 69.94 84 GLY A CA 1
ATOM 625 C C . GLY A 1 84 ? 33.044 -7.623 6.540 1.00 69.94 84 GLY A C 1
ATOM 626 O O . GLY A 1 84 ? 32.394 -6.793 7.180 1.00 69.94 84 GLY A O 1
ATOM 627 N N . ALA A 1 85 ? 32.453 -8.609 5.858 1.00 66.81 85 ALA A N 1
ATOM 628 C CA . ALA A 1 85 ? 31.002 -8.769 5.795 1.00 66.81 85 ALA A CA 1
ATOM 629 C C . ALA A 1 85 ? 30.381 -9.072 7.173 1.00 66.81 85 ALA A C 1
ATOM 631 O O . ALA A 1 85 ? 29.363 -8.478 7.533 1.00 66.81 85 ALA A O 1
ATOM 632 N N . MET A 1 86 ? 31.004 -9.938 7.981 1.00 69.00 86 MET A N 1
ATOM 633 C CA . MET A 1 86 ? 30.519 -10.266 9.328 1.00 69.00 86 MET A CA 1
ATOM 634 C C . MET A 1 86 ? 30.535 -9.052 10.266 1.00 69.00 86 MET A C 1
ATOM 636 O O . MET A 1 86 ? 29.567 -8.836 10.999 1.00 69.00 86 MET A O 1
ATOM 640 N N . VAL A 1 87 ? 31.595 -8.239 10.223 1.00 75.06 87 VAL A N 1
ATOM 641 C CA . VAL A 1 87 ? 31.708 -7.015 11.033 1.00 75.06 87 VAL A CA 1
ATOM 642 C C . VAL A 1 87 ? 30.641 -5.999 10.624 1.00 75.06 87 VAL A C 1
ATOM 644 O O . VAL A 1 87 ? 29.925 -5.486 11.486 1.00 75.06 87 VAL A O 1
ATOM 647 N N . LEU A 1 88 ? 30.467 -5.754 9.322 1.00 71.25 88 LEU A N 1
ATOM 648 C CA . LEU A 1 88 ? 29.497 -4.777 8.821 1.00 71.25 88 LEU A CA 1
ATOM 649 C C . LEU A 1 88 ? 28.051 -5.174 9.168 1.00 71.25 88 LEU A C 1
ATOM 651 O O . LEU A 1 88 ? 27.271 -4.350 9.652 1.00 71.25 88 LEU A O 1
ATOM 655 N N . VAL A 1 89 ? 27.705 -6.455 8.997 1.00 68.44 89 VAL A N 1
ATOM 656 C CA . VAL A 1 89 ? 26.393 -7.004 9.379 1.00 68.44 89 VAL A CA 1
ATOM 657 C C . VAL A 1 89 ? 26.179 -6.923 10.894 1.00 68.44 89 VAL A C 1
ATOM 659 O O . VAL A 1 89 ? 25.088 -6.553 11.341 1.00 68.44 89 VAL A O 1
ATOM 662 N N . GLY A 1 90 ? 27.208 -7.213 11.695 1.00 70.94 90 GLY A N 1
ATOM 663 C CA . GLY A 1 90 ? 27.161 -7.100 13.154 1.00 70.94 90 GLY A CA 1
ATOM 664 C C . GLY A 1 90 ? 26.879 -5.671 13.629 1.00 70.94 90 GLY A C 1
ATOM 665 O O . GLY A 1 90 ? 25.958 -5.450 14.422 1.00 70.94 90 GLY A O 1
ATOM 666 N N . VAL A 1 91 ? 27.612 -4.692 13.092 1.00 71.75 91 VAL A N 1
ATOM 667 C CA . VAL A 1 91 ? 27.471 -3.265 13.431 1.00 71.75 91 VAL A CA 1
ATOM 668 C C . VAL A 1 91 ? 26.112 -2.715 12.994 1.00 71.75 91 VAL A C 1
ATOM 670 O O . VAL A 1 91 ? 25.411 -2.096 13.799 1.00 71.75 91 VAL A O 1
ATOM 673 N N . ALA A 1 92 ? 25.681 -2.995 11.760 1.00 66.75 92 ALA A N 1
ATOM 674 C CA . ALA A 1 92 ? 24.385 -2.547 11.249 1.00 66.75 92 ALA A CA 1
ATOM 675 C C . ALA A 1 92 ? 23.220 -3.070 12.107 1.00 66.75 92 ALA A C 1
ATOM 677 O O . ALA A 1 92 ? 22.276 -2.340 12.432 1.00 66.75 92 ALA A O 1
ATOM 678 N N . ARG A 1 93 ? 23.302 -4.331 12.550 1.00 69.75 93 ARG A N 1
ATOM 679 C CA . ARG A 1 93 ? 22.285 -4.917 13.429 1.00 69.75 93 ARG A CA 1
ATOM 680 C C . ARG A 1 93 ? 22.331 -4.319 14.832 1.00 69.75 93 ARG A C 1
ATOM 682 O O . ARG A 1 93 ? 21.259 -4.065 15.385 1.00 69.75 93 ARG A O 1
ATOM 689 N N . LEU A 1 94 ? 23.509 -4.039 15.391 1.00 71.50 94 LEU A N 1
ATOM 690 C CA . LEU A 1 94 ? 23.651 -3.400 16.704 1.00 71.50 94 LEU A CA 1
ATOM 691 C C . LEU A 1 94 ? 23.031 -1.992 16.725 1.00 71.50 94 LEU A C 1
ATOM 693 O O . LEU A 1 94 ? 22.242 -1.680 17.618 1.00 71.50 94 LEU A O 1
ATOM 697 N N . LEU A 1 95 ? 23.275 -1.190 15.687 1.00 68.94 95 LEU A N 1
ATOM 698 C CA . LEU A 1 95 ? 22.649 0.126 15.507 1.00 68.94 95 LEU A CA 1
ATOM 699 C C . LEU A 1 95 ? 21.120 0.025 15.370 1.00 68.94 95 LEU A C 1
ATOM 701 O O . LEU A 1 95 ? 20.372 0.799 15.973 1.00 68.94 95 LEU A O 1
ATOM 705 N N . SER A 1 96 ? 20.629 -0.994 14.658 1.00 67.94 96 SER A N 1
ATOM 706 C CA . SER A 1 96 ? 19.185 -1.249 14.532 1.00 67.94 96 SER A CA 1
ATOM 707 C C . SER A 1 96 ? 18.506 -1.701 15.841 1.00 67.94 96 SER A C 1
ATOM 709 O O . SER A 1 96 ? 17.278 -1.621 15.962 1.00 67.94 96 SER A O 1
ATOM 711 N N . ARG A 1 97 ? 19.273 -2.200 16.826 1.00 59.66 97 ARG A N 1
ATOM 712 C CA . ARG A 1 97 ? 18.762 -2.543 18.169 1.00 59.66 97 ARG A CA 1
ATOM 713 C C . ARG A 1 97 ? 18.557 -1.293 19.019 1.00 59.66 97 ARG A C 1
ATOM 715 O O . ARG A 1 97 ? 17.579 -1.224 19.762 1.00 59.66 97 ARG A O 1
ATOM 722 N N . PHE A 1 98 ? 19.449 -0.312 18.895 1.00 57.47 98 PHE A N 1
ATOM 723 C CA . PHE A 1 98 ? 19.417 0.913 19.693 1.00 57.47 98 PHE A CA 1
ATOM 724 C C . PHE A 1 98 ? 18.221 1.801 19.324 1.00 57.47 98 PHE A C 1
ATOM 726 O O . PHE A 1 98 ? 17.462 2.232 20.190 1.00 57.47 98 PHE A O 1
ATOM 733 N N . THR A 1 99 ? 17.963 1.951 18.025 1.00 57.34 99 THR A N 1
ATOM 734 C CA . THR A 1 99 ? 16.819 2.712 17.493 1.00 57.34 99 THR A CA 1
ATOM 735 C C . THR A 1 99 ? 15.460 2.109 17.861 1.00 57.34 99 THR A C 1
ATOM 737 O O . THR A 1 99 ? 14.477 2.836 17.996 1.00 57.34 99 THR A O 1
ATOM 740 N N . ARG A 1 100 ? 15.378 0.789 18.086 1.00 51.81 100 ARG A N 1
ATOM 741 C CA . ARG A 1 100 ? 14.128 0.119 18.486 1.00 51.81 100 ARG A CA 1
ATOM 742 C C . ARG A 1 100 ? 13.836 0.156 19.984 1.00 51.81 100 ARG A C 1
ATOM 744 O O . ARG A 1 100 ? 12.660 0.225 20.334 1.00 51.81 100 ARG A O 1
ATOM 751 N N . ARG A 1 101 ? 14.844 0.167 20.869 1.00 50.97 101 ARG A N 1
ATOM 752 C CA . ARG A 1 101 ? 14.601 0.299 22.324 1.00 50.97 101 ARG A CA 1
ATOM 753 C C . ARG A 1 101 ? 13.933 1.627 22.683 1.00 50.97 101 ARG A C 1
ATOM 755 O O . ARG A 1 101 ? 13.055 1.645 23.536 1.00 50.97 101 ARG A O 1
ATOM 762 N N . VAL A 1 102 ? 14.267 2.700 21.968 1.00 51.81 102 VAL A N 1
ATOM 763 C CA . VAL A 1 102 ? 13.653 4.026 22.154 1.00 51.81 102 VAL A CA 1
ATOM 764 C C . VAL A 1 102 ? 12.155 4.019 21.812 1.00 51.81 102 VAL A C 1
ATOM 766 O O . VAL A 1 102 ? 11.377 4.732 22.436 1.00 51.81 102 VAL A O 1
ATOM 769 N N . LYS A 1 103 ? 11.710 3.158 20.886 1.00 42.41 103 LYS A N 1
ATOM 770 C CA . LYS A 1 103 ? 10.304 3.103 20.454 1.00 42.41 103 LYS A CA 1
ATOM 771 C C . LYS A 1 103 ? 9.394 2.284 21.384 1.00 42.41 103 LYS A C 1
ATOM 773 O O . LYS A 1 103 ? 8.179 2.416 21.294 1.00 42.41 103 LYS A O 1
ATOM 778 N N . ILE A 1 104 ? 9.955 1.460 22.278 1.00 46.75 104 ILE A N 1
ATOM 779 C CA . ILE A 1 104 ? 9.179 0.600 23.195 1.00 46.75 104 ILE A CA 1
ATOM 780 C C . ILE A 1 104 ? 8.854 1.310 24.524 1.00 46.75 104 ILE A C 1
ATOM 782 O O . ILE A 1 104 ? 7.912 0.920 25.202 1.00 46.75 104 ILE A O 1
ATOM 786 N N . SER A 1 105 ? 9.523 2.419 24.866 1.00 47.50 105 SER A N 1
ATOM 787 C CA . SER A 1 105 ? 9.230 3.155 26.110 1.00 47.50 105 SER A CA 1
ATOM 788 C C . SER A 1 105 ? 8.059 4.151 26.018 1.00 47.50 105 SER A C 1
ATOM 790 O O . SER A 1 105 ? 7.756 4.815 27.004 1.00 47.50 105 SER A O 1
ATOM 792 N N . ALA A 1 106 ? 7.390 4.273 24.864 1.00 50.88 106 ALA A N 1
ATOM 793 C CA . ALA A 1 106 ? 6.344 5.280 24.628 1.00 50.88 106 ALA A CA 1
ATOM 794 C C . ALA A 1 106 ? 4.913 4.714 24.546 1.00 50.88 106 ALA A C 1
ATOM 796 O O . ALA A 1 106 ? 3.998 5.406 24.106 1.00 50.88 106 ALA A O 1
ATOM 797 N N . ARG A 1 107 ? 4.687 3.466 24.966 1.00 46.59 107 ARG A N 1
ATOM 798 C CA . ARG A 1 107 ? 3.330 2.927 25.136 1.00 46.59 107 ARG A CA 1
ATOM 799 C C . ARG A 1 107 ? 3.239 2.240 26.490 1.00 46.59 107 ARG A C 1
ATOM 801 O O . ARG A 1 107 ? 3.245 1.019 26.591 1.00 46.59 107 ARG A O 1
ATOM 808 N N . SER A 1 108 ? 3.239 3.075 27.529 1.00 44.50 108 SER A N 1
ATOM 809 C CA . SER A 1 108 ? 2.879 2.677 28.887 1.00 44.50 108 SER A CA 1
ATOM 810 C C . SER A 1 108 ? 1.472 2.082 28.845 1.00 44.50 108 SER A C 1
ATOM 812 O O . SER A 1 108 ? 0.501 2.785 28.568 1.00 44.50 108 SER A O 1
ATOM 814 N N . GLY A 1 109 ? 1.383 0.767 29.026 1.00 47.34 109 GLY A N 1
ATOM 815 C CA . GLY A 1 109 ? 0.133 0.027 29.145 1.00 47.34 109 GLY A CA 1
ATOM 816 C C . GLY A 1 109 ? -0.464 0.195 30.536 1.00 47.34 109 GLY A C 1
ATOM 817 O O . GLY A 1 109 ? -0.538 -0.772 31.285 1.00 47.34 109 GLY A O 1
ATOM 818 N N . ALA A 1 110 ? -0.871 1.414 30.879 1.00 45.41 110 ALA A N 1
ATOM 819 C CA . ALA A 1 110 ? -1.800 1.643 31.974 1.00 45.41 110 ALA A CA 1
ATOM 820 C C . ALA A 1 110 ? -3.196 1.794 31.363 1.00 45.41 110 ALA A C 1
ATOM 822 O O . ALA A 1 110 ? -3.458 2.745 30.628 1.00 45.41 110 ALA A O 1
ATOM 823 N N . VAL A 1 111 ? -4.064 0.818 31.624 1.00 49.75 111 VAL A N 1
ATOM 824 C CA . VAL A 1 111 ? -5.501 0.924 31.351 1.00 49.75 111 VAL A CA 1
ATOM 825 C C . VAL A 1 111 ? -6.046 2.009 32.289 1.00 49.75 111 VAL A C 1
ATOM 827 O O . VAL A 1 111 ? -5.916 1.842 33.504 1.00 49.75 111 VAL A O 1
ATOM 830 N N . PRO A 1 112 ? -6.588 3.131 31.780 1.00 53.44 112 PRO A N 1
ATOM 831 C CA . PRO A 1 112 ? -7.137 4.177 32.635 1.00 53.44 112 PRO A CA 1
ATOM 832 C C . PRO A 1 112 ? -8.368 3.651 33.378 1.00 53.44 112 PRO A C 1
ATOM 834 O O . PRO A 1 112 ? -9.185 2.930 32.803 1.00 53.44 112 PRO A O 1
ATOM 837 N N . GLY A 1 113 ? -8.494 3.991 34.661 1.00 53.97 113 GLY A N 1
ATOM 838 C CA . GLY A 1 113 ? -9.651 3.618 35.476 1.00 53.97 113 GLY A CA 1
ATOM 839 C C . GLY A 1 113 ? -10.952 4.246 34.962 1.00 53.97 113 GLY A C 1
ATOM 840 O O . GLY A 1 113 ? -10.939 5.216 34.211 1.00 53.97 113 GLY A O 1
ATOM 841 N N . MET A 1 114 ? -12.093 3.712 35.400 1.00 54.81 114 MET A N 1
ATOM 842 C CA . MET A 1 114 ? -13.449 4.103 34.971 1.00 54.81 114 MET A CA 1
ATOM 843 C C . MET A 1 114 ? -13.733 5.623 35.012 1.00 54.81 114 MET A C 1
ATOM 845 O O . MET A 1 114 ? -14.500 6.117 34.192 1.00 54.81 114 MET A O 1
ATOM 849 N N . SER A 1 115 ? -13.071 6.381 35.895 1.00 56.28 115 SER A N 1
ATOM 850 C CA . SER A 1 115 ? -13.177 7.849 35.976 1.00 56.28 115 SER A CA 1
ATOM 851 C C . SER A 1 115 ? -12.475 8.600 34.832 1.00 56.28 115 SER A C 1
ATOM 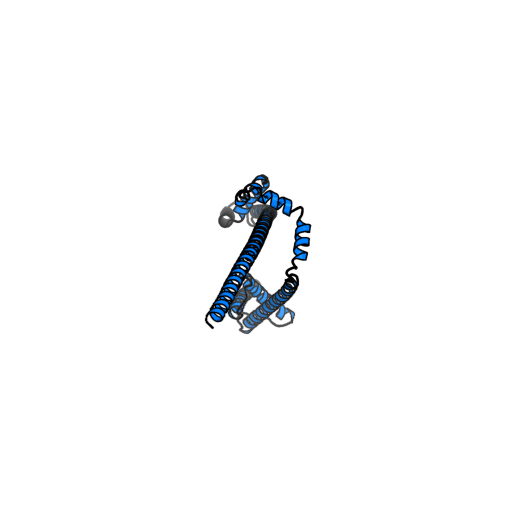853 O O . SER A 1 115 ? -12.884 9.704 34.479 1.00 56.28 115 SER A O 1
ATOM 855 N N . ASP A 1 116 ? -11.442 8.013 34.220 1.00 55.16 116 ASP A N 1
ATOM 856 C CA . ASP A 1 116 ? -10.764 8.567 33.038 1.00 55.16 116 ASP A CA 1
ATOM 857 C C . ASP A 1 116 ? -11.543 8.288 31.747 1.00 55.16 116 ASP A C 1
ATOM 859 O O . ASP A 1 116 ? -11.420 9.034 30.774 1.00 55.16 116 ASP A O 1
ATOM 863 N N . LEU A 1 117 ? -12.390 7.254 31.740 1.00 53.78 117 LEU A N 1
ATOM 864 C CA . LEU A 1 117 ? -13.257 6.929 30.610 1.00 53.78 117 LEU A CA 1
ATOM 865 C C . LEU A 1 117 ? -14.323 8.017 30.406 1.00 53.78 117 LEU A C 1
ATOM 867 O O . LEU A 1 117 ? -14.533 8.462 29.281 1.00 53.78 117 LEU A O 1
ATOM 871 N N . GLU A 1 118 ? -14.912 8.544 31.484 1.00 53.66 118 GLU A N 1
ATOM 872 C CA . GLU A 1 118 ? -15.821 9.700 31.413 1.00 53.66 118 GLU A CA 1
ATOM 873 C C . GLU A 1 118 ? -15.118 10.970 30.907 1.00 53.66 118 GLU A C 1
ATOM 875 O O . GLU A 1 118 ? -15.703 11.756 30.154 1.00 53.66 118 GLU A O 1
ATOM 880 N N . ALA A 1 119 ? -13.847 11.170 31.274 1.00 55.81 119 ALA A N 1
ATOM 881 C CA . ALA A 1 119 ? -13.035 12.281 30.782 1.00 55.81 119 ALA A CA 1
ATOM 882 C C . ALA A 1 119 ? -12.658 12.117 29.295 1.00 55.81 119 ALA A C 1
ATOM 884 O O . ALA A 1 119 ? -12.628 13.107 28.554 1.00 55.81 119 ALA A O 1
ATOM 885 N N . TYR A 1 120 ? -12.421 10.881 28.841 1.00 55.53 120 TYR A N 1
ATOM 886 C CA . TYR A 1 120 ? -12.164 10.535 27.440 1.00 55.53 120 TYR A CA 1
ATOM 887 C C . TYR A 1 120 ? -13.417 10.743 26.572 1.00 55.53 120 TYR A C 1
ATOM 889 O O . TYR A 1 120 ? -13.351 11.431 25.553 1.00 55.53 120 TYR A O 1
ATOM 897 N N . VAL A 1 121 ? -14.576 10.273 27.045 1.00 55.62 121 VAL A N 1
ATOM 898 C CA . VAL A 1 121 ? -15.899 10.460 26.420 1.00 55.62 121 VAL A CA 1
ATOM 899 C C . VAL A 1 121 ? -16.275 11.948 26.354 1.00 55.62 121 VAL A C 1
ATOM 901 O O . VAL A 1 121 ? -16.691 12.455 25.314 1.00 55.62 121 VAL A O 1
ATOM 904 N N . ARG A 1 122 ? -16.019 12.738 27.408 1.00 57.44 122 ARG A N 1
ATOM 905 C CA . ARG A 1 122 ? -16.268 14.196 27.369 1.00 57.44 122 ARG A CA 1
ATOM 906 C C . ARG A 1 122 ? -15.403 14.944 26.351 1.00 57.44 122 ARG A C 1
ATOM 908 O O . ARG A 1 122 ? -15.850 15.960 25.812 1.00 57.44 122 ARG A O 1
ATOM 915 N N . ARG A 1 123 ? -14.188 14.468 26.051 1.00 55.16 123 ARG A N 1
ATOM 916 C CA . ARG A 1 123 ? -13.316 15.072 25.024 1.00 55.16 123 ARG A CA 1
ATOM 917 C C . ARG A 1 123 ? -13.769 14.780 23.588 1.00 55.16 123 ARG A C 1
ATOM 919 O O . ARG A 1 123 ? -13.337 15.487 22.677 1.00 55.16 123 ARG A O 1
ATOM 926 N N . LEU A 1 124 ? -14.671 13.822 23.372 1.00 54.44 124 LEU A N 1
ATOM 927 C CA . LEU A 1 124 ? -15.132 13.393 22.047 1.00 54.44 124 LEU A CA 1
ATOM 928 C C . LEU A 1 124 ? -16.467 14.017 21.588 1.00 54.44 124 LEU A C 1
ATOM 930 O O . LEU A 1 124 ? -16.916 13.737 20.473 1.00 54.44 124 LEU A O 1
ATOM 934 N N . GLY A 1 125 ? -17.039 14.970 22.337 1.00 55.53 125 GLY A N 1
ATOM 935 C CA . GLY A 1 125 ? -18.383 15.546 22.123 1.00 55.53 125 GLY A CA 1
ATOM 936 C C . GLY A 1 125 ? -18.709 16.207 20.763 1.00 55.53 125 GLY A C 1
ATOM 937 O O . GLY A 1 125 ? -19.846 16.626 20.542 1.00 55.53 125 GLY A O 1
ATOM 938 N N . LYS A 1 126 ? -17.769 16.288 19.812 1.00 54.69 126 LYS A N 1
ATOM 939 C CA . LYS A 1 126 ? -18.018 16.720 18.413 1.00 54.69 126 LYS A CA 1
ATOM 940 C C . LYS A 1 126 ? -17.762 15.632 17.364 1.00 54.69 126 LYS A C 1
ATOM 942 O O . LYS A 1 126 ? -18.220 15.762 16.226 1.00 54.69 126 LYS A O 1
ATOM 947 N N . VAL A 1 127 ? -17.003 14.599 17.718 1.00 55.38 127 VAL A N 1
ATOM 948 C CA . VAL A 1 127 ? -16.671 13.470 16.839 1.00 55.38 127 VAL A CA 1
ATOM 949 C C . VAL A 1 127 ? -17.672 12.347 17.078 1.00 55.38 127 VAL A C 1
ATOM 951 O O . VAL A 1 127 ? -18.275 11.881 16.118 1.00 55.38 127 VAL A O 1
ATOM 954 N N . GLU A 1 128 ? -17.983 12.035 18.338 1.00 55.34 128 GLU A N 1
ATOM 955 C CA . GLU A 1 128 ? -19.042 11.089 18.710 1.00 55.34 128 GLU A CA 1
ATOM 956 C C . GLU A 1 128 ? -20.399 11.512 18.171 1.00 55.34 128 GLU A C 1
ATOM 958 O O . GLU A 1 128 ? -21.093 10.682 17.617 1.00 55.34 128 GLU A O 1
ATOM 963 N N . ARG A 1 129 ? -20.773 12.798 18.213 1.00 53.78 129 ARG A N 1
ATOM 964 C CA . ARG A 1 129 ? -22.040 13.251 17.604 1.00 53.78 129 ARG A CA 1
ATOM 965 C C . ARG A 1 129 ? -22.096 13.024 16.093 1.00 53.78 129 ARG A C 1
ATOM 967 O O . ARG A 1 129 ? -23.174 12.771 15.568 1.00 53.78 129 ARG A O 1
ATOM 974 N N . ARG A 1 130 ? -20.959 13.101 15.390 1.00 56.94 130 ARG A N 1
ATOM 975 C CA . ARG A 1 130 ? -20.881 12.805 13.950 1.00 56.94 130 ARG A CA 1
ATOM 976 C C . ARG A 1 130 ? -20.936 11.308 13.685 1.00 56.94 130 ARG A C 1
ATOM 978 O O . ARG A 1 130 ? -21.686 10.897 12.812 1.00 56.94 130 ARG A O 1
ATOM 985 N N . VAL A 1 131 ? -20.204 10.515 14.462 1.00 53.50 131 VAL A N 1
ATOM 986 C CA . VAL A 1 131 ? -20.185 9.052 14.346 1.00 53.50 131 VAL A CA 1
ATOM 987 C C . VAL A 1 131 ? -21.530 8.462 14.773 1.00 53.50 131 VAL A C 1
ATOM 989 O O . VAL A 1 131 ? -22.091 7.673 14.039 1.00 53.50 131 VAL A O 1
ATOM 992 N N . PHE A 1 132 ? -22.128 8.912 15.872 1.00 53.12 132 PHE A N 1
ATOM 993 C CA . PHE A 1 132 ? -23.458 8.522 16.348 1.00 53.12 132 PHE A CA 1
ATOM 994 C C . PHE A 1 132 ? -24.569 8.897 15.353 1.00 53.12 132 PHE A C 1
ATOM 996 O O . PHE A 1 132 ? -25.402 8.054 15.030 1.00 53.12 132 PHE A O 1
ATOM 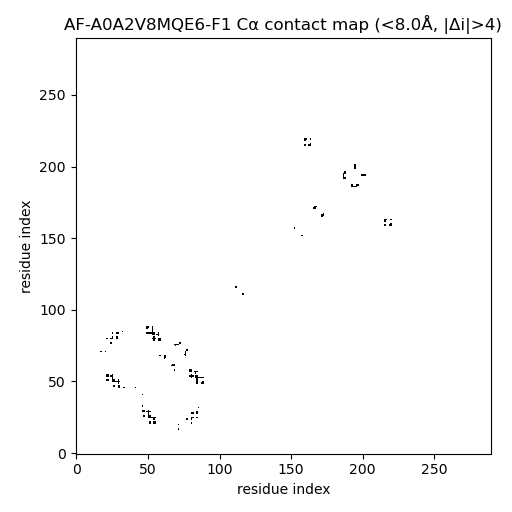1003 N N . ASN A 1 133 ? -24.545 10.110 14.778 1.00 52.38 133 ASN A N 1
ATOM 1004 C CA . ASN A 1 133 ? -25.478 10.474 13.698 1.00 52.38 133 ASN A CA 1
ATOM 1005 C C . ASN A 1 133 ? -25.226 9.683 12.402 1.00 52.38 1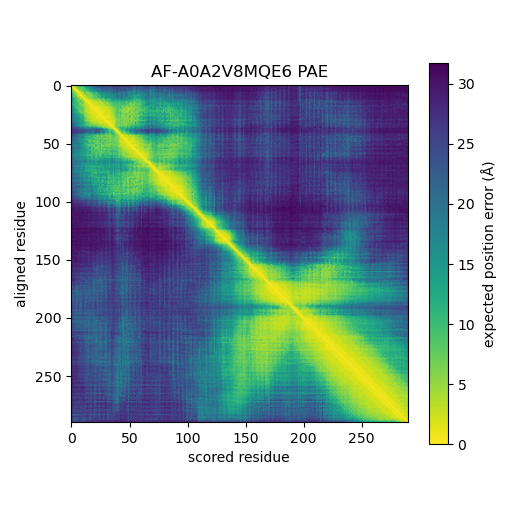33 ASN A C 1
ATOM 1007 O O . ASN A 1 133 ? -26.178 9.382 11.683 1.00 52.38 133 ASN A O 1
ATOM 1011 N N . ALA A 1 134 ? -23.975 9.314 12.108 1.00 57.69 134 ALA A N 1
ATOM 1012 C CA . ALA A 1 134 ? -23.637 8.437 10.987 1.00 57.69 134 ALA A CA 1
ATOM 1013 C C . ALA A 1 134 ? -24.015 6.966 11.250 1.00 57.69 134 ALA A C 1
ATOM 1015 O O . ALA A 1 134 ? -24.351 6.262 10.311 1.00 57.69 134 ALA A O 1
ATOM 1016 N N . LEU A 1 135 ? -24.025 6.512 12.508 1.00 51.97 135 LEU A N 1
ATOM 1017 C CA . LEU A 1 135 ? -24.447 5.171 12.926 1.00 51.97 135 LEU A CA 1
ATOM 1018 C C . LEU A 1 135 ? -25.974 5.011 12.912 1.00 51.97 135 LEU A C 1
ATOM 1020 O O . LEU A 1 135 ? -26.469 3.935 12.580 1.00 51.97 135 LEU A O 1
ATOM 1024 N N . LEU A 1 136 ? -26.722 6.075 13.227 1.00 54.53 136 LEU A N 1
ATOM 1025 C CA . LEU A 1 136 ? -28.186 6.106 13.103 1.00 54.53 136 LEU A CA 1
ATOM 1026 C C . LEU A 1 136 ? -28.647 6.029 11.640 1.00 54.53 136 LEU A C 1
ATOM 1028 O O . LEU A 1 136 ? -29.698 5.458 11.346 1.00 54.53 136 LEU A O 1
ATOM 1032 N N . ARG A 1 137 ? -27.843 6.539 10.699 1.00 49.25 137 ARG A N 1
ATOM 1033 C CA . ARG A 1 137 ? -28.007 6.231 9.278 1.00 49.25 137 ARG A CA 1
ATOM 1034 C C . ARG A 1 137 ? -27.429 4.848 9.019 1.00 49.25 137 ARG A C 1
ATOM 1036 O O . ARG A 1 137 ? -26.244 4.682 8.778 1.00 49.25 137 ARG A O 1
ATOM 1043 N N . ARG A 1 138 ? -28.301 3.846 9.030 1.00 49.41 138 ARG A N 1
ATOM 1044 C CA . ARG A 1 138 ? -28.049 2.450 8.645 1.00 49.41 138 ARG A CA 1
ATOM 1045 C C . ARG A 1 138 ? -27.686 2.305 7.150 1.00 49.41 138 ARG A C 1
ATOM 1047 O O . ARG A 1 138 ? -28.253 1.468 6.458 1.00 49.41 138 ARG A O 1
ATOM 1054 N N . GLN A 1 139 ? -26.800 3.148 6.625 1.00 46.50 139 GLN A N 1
ATOM 1055 C CA . GLN A 1 139 ? -26.248 3.030 5.285 1.00 46.50 139 GLN A CA 1
ATOM 1056 C C . GLN A 1 139 ? -25.010 2.144 5.357 1.00 46.50 139 GLN A C 1
ATOM 1058 O O . GLN A 1 139 ? -24.135 2.301 6.205 1.00 46.50 139 GLN A O 1
ATOM 1063 N N . THR A 1 140 ? -24.980 1.156 4.481 1.00 43.50 140 THR A N 1
ATOM 1064 C CA . THR A 1 140 ? -23.871 0.243 4.246 1.00 43.50 140 THR A CA 1
ATOM 1065 C C . THR A 1 140 ? -22.661 1.035 3.747 1.00 43.50 140 THR A C 1
ATOM 1067 O O . THR A 1 140 ? -22.476 1.205 2.547 1.00 43.50 140 THR A O 1
ATOM 1070 N N . ILE A 1 141 ? -21.833 1.522 4.678 1.00 48.81 141 ILE A N 1
ATOM 1071 C CA . ILE A 1 141 ? -20.610 2.316 4.420 1.00 48.81 141 ILE A CA 1
ATOM 1072 C C . ILE A 1 141 ? -19.618 1.576 3.494 1.00 48.81 141 ILE A C 1
ATOM 1074 O O . ILE A 1 141 ? -18.732 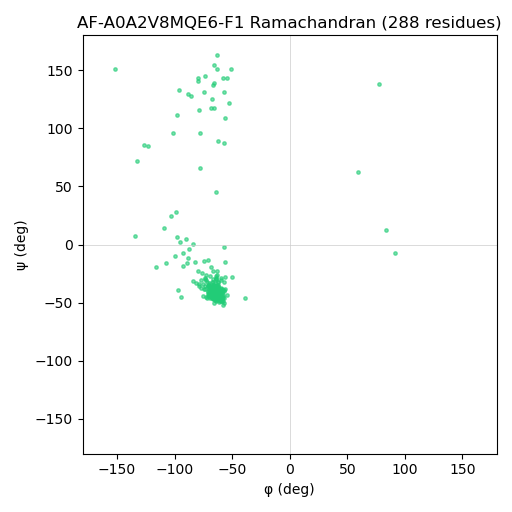2.187 2.914 1.00 48.81 141 ILE A O 1
ATOM 1078 N N . ALA A 1 142 ? -19.787 0.268 3.287 1.00 51.09 142 ALA A N 1
ATOM 1079 C CA . ALA A 1 142 ? -18.882 -0.557 2.496 1.00 51.09 142 ALA A CA 1
ATOM 1080 C C . ALA A 1 142 ? -18.916 -0.317 0.970 1.00 51.09 142 ALA A C 1
ATOM 1082 O O . ALA A 1 142 ? -18.016 -0.808 0.295 1.00 51.09 142 ALA A O 1
ATOM 1083 N N . GLN A 1 143 ? -19.904 0.396 0.407 1.00 46.22 143 GLN A N 1
ATOM 1084 C CA . GLN A 1 143 ? -20.046 0.497 -1.060 1.00 46.22 143 GLN A CA 1
ATOM 1085 C C . GLN A 1 143 ? -19.667 1.865 -1.667 1.00 46.22 143 GLN A C 1
ATOM 1087 O O . GLN A 1 143 ? -19.369 1.921 -2.852 1.00 46.22 143 GLN A O 1
ATOM 1092 N N . ASP A 1 144 ? -19.550 2.933 -0.870 1.00 51.16 144 ASP A N 1
ATOM 1093 C CA . ASP A 1 144 ? -19.357 4.320 -1.359 1.00 51.16 144 ASP A CA 1
ATOM 1094 C C . ASP A 1 144 ? -17.897 4.832 -1.233 1.00 51.16 144 ASP A C 1
ATOM 1096 O O . ASP A 1 144 ? -17.600 6.016 -1.064 1.00 51.16 144 ASP A O 1
ATOM 1100 N N . ILE A 1 145 ? -16.938 3.902 -1.214 1.00 53.97 145 ILE A N 1
ATOM 1101 C CA . ILE A 1 145 ? -15.532 4.193 -0.869 1.00 53.97 145 ILE A CA 1
ATOM 1102 C C . ILE A 1 145 ? -14.684 4.399 -2.127 1.00 53.97 145 ILE A C 1
ATOM 1104 O O . ILE A 1 145 ? -13.810 5.261 -2.177 1.00 53.97 145 ILE A O 1
ATOM 1108 N N . THR A 1 146 ? -14.936 3.596 -3.163 1.00 54.38 146 THR A N 1
ATOM 1109 C CA . THR A 1 146 ? -14.208 3.702 -4.437 1.00 54.38 146 THR A CA 1
ATOM 1110 C C . THR A 1 146 ? -14.776 4.823 -5.312 1.00 54.38 146 THR A C 1
ATOM 1112 O O . THR A 1 146 ? -14.016 5.484 -6.017 1.00 54.38 146 THR A O 1
ATOM 1115 N N . GLU A 1 147 ? -16.085 5.072 -5.241 1.00 52.75 147 GLU A N 1
ATOM 1116 C CA . GLU A 1 147 ? -16.787 6.044 -6.090 1.00 52.75 147 GLU A CA 1
ATOM 1117 C C . GLU A 1 147 ? -16.449 7.498 -5.716 1.00 52.75 147 GLU A C 1
ATOM 1119 O O . GLU A 1 147 ? -16.038 8.274 -6.581 1.00 52.75 147 GLU A O 1
ATOM 1124 N N . SER A 1 148 ? -16.463 7.834 -4.420 1.00 54.75 148 SER A N 1
ATOM 1125 C CA . SER A 1 148 ? -16.162 9.186 -3.920 1.00 54.75 148 SER A CA 1
ATOM 1126 C C . SER A 1 148 ? -14.723 9.662 -4.189 1.00 54.75 148 SER A C 1
ATOM 1128 O O . SER A 1 148 ? -14.487 10.860 -4.370 1.00 54.75 148 SER A O 1
ATOM 1130 N N . PHE A 1 149 ? -13.747 8.747 -4.272 1.00 57.81 149 PHE A N 1
ATOM 1131 C CA . PHE A 1 149 ? -12.369 9.088 -4.651 1.00 57.81 149 PHE A CA 1
ATOM 1132 C C . PHE A 1 149 ? -12.211 9.281 -6.169 1.00 57.81 149 PHE A C 1
ATOM 1134 O O . PHE A 1 149 ? -11.444 10.142 -6.604 1.00 57.81 149 PHE A O 1
ATOM 1141 N N . GLN A 1 150 ? -12.931 8.505 -6.990 1.00 56.62 150 GLN A N 1
ATOM 1142 C CA . GLN A 1 150 ? -12.846 8.616 -8.451 1.00 56.62 150 GLN A CA 1
ATOM 1143 C C . GLN A 1 150 ? -13.535 9.867 -9.005 1.00 56.62 150 GLN A C 1
ATOM 1145 O O . GLN A 1 150 ? -13.071 10.419 -10.008 1.00 56.62 150 GLN A O 1
ATOM 1150 N N . GLU A 1 151 ? -14.578 10.361 -8.336 1.00 56.38 151 GLU A N 1
ATOM 1151 C CA . GLU A 1 151 ? -15.323 11.552 -8.762 1.00 56.38 151 GLU A CA 1
ATOM 1152 C C . GLU A 1 151 ? -14.477 12.839 -8.783 1.00 56.38 151 GLU A C 1
ATOM 1154 O O . GLU A 1 151 ? -14.768 13.764 -9.540 1.00 56.38 151 GLU A O 1
ATOM 1159 N N . GLN A 1 152 ? -13.377 12.891 -8.024 1.00 58.84 152 GLN A N 1
ATOM 1160 C CA . GLN A 1 152 ? -12.526 14.084 -7.900 1.00 58.84 152 GLN A CA 1
ATOM 1161 C C . GLN A 1 152 ? -11.312 14.096 -8.847 1.00 58.84 152 GLN A C 1
ATOM 1163 O O . GLN A 1 152 ? -10.503 15.027 -8.808 1.00 58.84 152 GLN A O 1
ATOM 1168 N N . LEU A 1 153 ? -11.149 13.085 -9.709 1.00 61.19 153 LEU A N 1
ATOM 1169 C CA . LEU A 1 153 ? -9.964 12.979 -10.565 1.00 61.19 153 LEU A CA 1
ATOM 1170 C C . LEU A 1 153 ? -10.044 13.915 -11.775 1.00 61.19 153 LEU A C 1
ATOM 1172 O O . LEU A 1 153 ? -10.844 13.713 -12.698 1.00 61.19 153 LEU A O 1
ATOM 1176 N N . THR A 1 154 ? -9.129 14.884 -11.818 1.00 74.25 154 THR A N 1
ATOM 1177 C CA . THR A 1 154 ? -8.914 15.754 -12.984 1.00 74.25 154 THR A CA 1
ATOM 1178 C C . THR A 1 154 ? -8.382 14.959 -14.185 1.00 74.25 154 THR A C 1
ATOM 1180 O O . THR A 1 154 ? -7.739 13.918 -14.031 1.00 74.25 154 THR A O 1
ATOM 1183 N N . PHE A 1 155 ? -8.617 15.448 -15.408 1.00 70.56 155 PHE A N 1
ATOM 1184 C CA . PHE A 1 155 ? -8.176 14.780 -16.643 1.00 70.56 155 PHE A CA 1
ATOM 1185 C C . PHE A 1 155 ? -6.664 14.486 -16.655 1.00 70.56 155 PHE A C 1
ATOM 1187 O O . PHE A 1 155 ? -6.254 13.374 -16.985 1.00 70.56 155 PHE A O 1
ATOM 1194 N N . GLY A 1 156 ? -5.842 15.447 -16.216 1.00 66.75 156 GLY A N 1
ATOM 1195 C CA . GLY A 1 156 ? -4.387 15.286 -16.141 1.00 66.75 156 GLY A CA 1
ATOM 1196 C C . GLY A 1 156 ? -3.943 14.215 -15.143 1.00 66.75 156 GLY A C 1
ATOM 1197 O O . GLY A 1 156 ? -2.982 13.498 -15.404 1.00 66.75 156 GLY A O 1
ATOM 1198 N N . GLN A 1 157 ? -4.674 14.039 -14.038 1.00 68.81 157 GLN A N 1
ATOM 1199 C CA . GLN A 1 157 ? -4.403 12.950 -13.101 1.00 68.81 157 GLN A CA 1
ATOM 1200 C C . GLN A 1 157 ? -4.676 11.602 -13.768 1.00 68.81 157 GLN A C 1
ATOM 1202 O O . GLN A 1 157 ? -3.758 10.796 -13.825 1.00 68.81 157 GLN A O 1
ATOM 1207 N N . ARG A 1 158 ? -5.847 11.410 -14.396 1.00 74.00 158 ARG A N 1
ATOM 1208 C CA . ARG A 1 158 ? -6.208 10.143 -15.071 1.00 74.00 158 ARG A CA 1
ATOM 1209 C C . ARG A 1 158 ? -5.199 9.720 -16.141 1.00 74.00 158 ARG A C 1
ATOM 1211 O O . ARG A 1 158 ? -4.929 8.532 -16.299 1.00 74.00 158 ARG A O 1
ATOM 1218 N N . VAL A 1 159 ? -4.658 10.680 -16.891 1.00 71.62 159 VAL A N 1
ATOM 1219 C CA . VAL A 1 159 ? -3.624 10.411 -17.901 1.00 71.62 159 VAL A CA 1
ATOM 1220 C C . VAL A 1 159 ? -2.315 9.983 -17.231 1.00 71.62 159 VAL A C 1
ATOM 1222 O O . VAL A 1 159 ? -1.728 8.986 -17.646 1.00 71.62 159 VAL A O 1
ATOM 1225 N N . SER A 1 160 ? -1.896 10.651 -16.154 1.00 73.81 160 SER A N 1
ATOM 1226 C CA . SER A 1 160 ? -0.715 10.259 -15.375 1.00 73.81 160 SER A CA 1
ATOM 1227 C C . SER A 1 160 ? -0.841 8.872 -14.733 1.00 73.81 160 SER A C 1
ATOM 1229 O O . SER A 1 160 ? 0.153 8.155 -14.687 1.00 73.81 160 SER A O 1
ATOM 1231 N N . ASP A 1 161 ? -2.030 8.454 -14.270 1.00 70.19 161 ASP A N 1
ATOM 1232 C CA . ASP A 1 161 ? -2.283 7.075 -13.800 1.00 70.19 161 ASP A CA 1
ATOM 1233 C C . ASP A 1 161 ? -1.984 6.060 -14.895 1.00 70.19 161 ASP A C 1
ATOM 1235 O O . ASP A 1 161 ? -1.188 5.150 -14.686 1.00 70.19 161 ASP A O 1
ATOM 1239 N N . LYS A 1 162 ? -2.572 6.261 -16.079 1.00 72.50 162 LYS A N 1
ATOM 1240 C CA . LYS A 1 162 ? -2.389 5.352 -17.211 1.00 72.50 162 LYS A CA 1
ATOM 1241 C C . LYS A 1 162 ? -0.942 5.316 -17.690 1.00 72.50 162 LYS A C 1
ATOM 1243 O O . LYS A 1 162 ? -0.440 4.245 -18.011 1.00 72.50 162 LYS A O 1
ATOM 1248 N N . ILE A 1 163 ? -0.260 6.464 -17.724 1.00 70.75 163 ILE A N 1
ATOM 1249 C CA . ILE A 1 163 ? 1.156 6.538 -18.110 1.00 70.75 163 ILE A CA 1
ATOM 1250 C C . ILE A 1 163 ? 2.042 5.835 -17.073 1.00 70.75 163 ILE A C 1
ATOM 1252 O O . ILE A 1 163 ? 2.959 5.117 -17.460 1.00 70.75 163 ILE A O 1
ATOM 1256 N N . ALA A 1 164 ? 1.777 6.000 -15.775 1.00 73.62 164 ALA A N 1
ATOM 1257 C CA . ALA A 1 164 ? 2.545 5.337 -14.723 1.00 73.62 164 ALA A CA 1
ATOM 1258 C C . ALA A 1 164 ? 2.308 3.816 -14.698 1.00 73.62 164 ALA A C 1
ATOM 1260 O O . ALA A 1 164 ? 3.260 3.053 -14.554 1.00 73.62 164 ALA A O 1
ATOM 1261 N N . GLU A 1 165 ? 1.061 3.375 -14.882 1.00 73.38 165 GLU A N 1
ATOM 1262 C CA . GLU A 1 165 ? 0.692 1.958 -14.972 1.00 73.38 165 GLU A CA 1
ATOM 1263 C C . GLU A 1 165 ? 1.326 1.293 -16.202 1.00 73.38 165 GLU A C 1
ATOM 1265 O O . GLU A 1 165 ? 1.940 0.231 -16.097 1.00 73.38 165 GLU A O 1
ATOM 1270 N N . PHE A 1 166 ? 1.262 1.957 -17.359 1.00 72.31 166 PHE A N 1
ATOM 1271 C CA . PHE A 1 166 ? 1.879 1.471 -18.590 1.00 72.31 166 PHE A CA 1
ATOM 1272 C C . PHE A 1 166 ? 3.412 1.474 -18.508 1.00 72.31 166 PHE A C 1
ATOM 1274 O O . PHE A 1 166 ? 4.050 0.476 -18.838 1.00 72.31 166 PHE A O 1
ATOM 1281 N N . GLY A 1 167 ? 4.008 2.560 -18.006 1.00 71.62 167 GLY A N 1
ATOM 1282 C CA . GLY A 1 167 ? 5.456 2.704 -17.840 1.00 71.62 167 GLY A CA 1
ATOM 1283 C C . GLY A 1 167 ? 6.065 1.759 -16.798 1.00 71.62 167 GLY A C 1
ATOM 1284 O O . GLY A 1 167 ? 7.256 1.463 -16.871 1.00 71.62 167 GLY A O 1
ATOM 1285 N N . GLY A 1 168 ? 5.262 1.260 -15.853 1.00 69.69 168 GLY A N 1
ATOM 1286 C CA . GLY A 1 168 ? 5.660 0.259 -14.859 1.00 69.69 168 GLY A CA 1
ATOM 1287 C C . GLY A 1 168 ? 5.497 -1.198 -15.310 1.00 69.69 168 GLY A C 1
ATOM 1288 O O . GLY A 1 168 ? 5.873 -2.106 -14.567 1.00 69.69 168 GLY A O 1
ATOM 1289 N N . SER A 1 169 ? 4.941 -1.450 -16.499 1.00 81.25 169 SER A N 1
ATOM 1290 C CA . SER A 1 169 ? 4.712 -2.809 -16.990 1.00 81.25 169 SER A CA 1
ATOM 1291 C C . SER A 1 169 ? 5.979 -3.448 -17.566 1.00 81.25 169 SER A C 1
ATOM 1293 O O . SER A 1 169 ? 6.724 -2.845 -18.342 1.00 81.25 169 SER A O 1
ATOM 1295 N N . TRP A 1 170 ? 6.163 -4.739 -17.285 1.00 77.50 170 TRP A N 1
ATOM 1296 C CA . TRP A 1 170 ? 7.209 -5.566 -17.896 1.00 77.50 170 TRP A CA 1
ATOM 1297 C C . TRP A 1 170 ? 7.091 -5.646 -19.425 1.00 77.50 170 TRP A C 1
ATOM 1299 O O . TRP A 1 170 ? 8.104 -5.749 -20.118 1.00 77.50 170 TRP A O 1
ATOM 1309 N N . THR A 1 171 ? 5.873 -5.555 -19.969 1.00 80.25 171 THR A N 1
ATOM 1310 C CA . THR A 1 171 ? 5.640 -5.564 -21.422 1.00 80.25 171 THR A CA 1
ATOM 1311 C C . THR A 1 171 ? 6.139 -4.287 -22.096 1.00 80.25 171 THR A C 1
ATOM 1313 O O . THR A 1 171 ? 6.723 -4.358 -23.177 1.00 80.25 171 THR A O 1
ATOM 1316 N N . PHE A 1 172 ? 5.975 -3.132 -21.446 1.00 83.00 172 PHE A N 1
ATOM 1317 C CA . PHE A 1 172 ? 6.492 -1.857 -21.939 1.00 83.00 172 PHE A CA 1
ATOM 1318 C C . PHE A 1 172 ? 8.019 -1.847 -21.938 1.00 83.00 172 PHE A C 1
ATOM 1320 O O . PHE A 1 172 ? 8.621 -1.480 -22.943 1.00 83.00 172 PHE A O 1
ATOM 1327 N N . LEU A 1 173 ? 8.643 -2.326 -20.856 1.00 83.75 173 LEU A N 1
ATOM 1328 C CA . LEU A 1 173 ? 10.099 -2.425 -20.768 1.00 83.75 173 LEU A CA 1
ATOM 1329 C C . LEU A 1 173 ? 10.680 -3.297 -21.894 1.00 83.75 173 LEU A C 1
ATOM 1331 O O . LEU A 1 173 ? 11.661 -2.910 -22.527 1.00 83.75 173 LEU A O 1
ATOM 1335 N N . GLY A 1 174 ? 10.049 -4.441 -22.181 1.00 86.12 174 GLY A N 1
ATOM 1336 C CA . GLY A 1 174 ? 10.446 -5.322 -23.281 1.00 86.12 174 GLY A CA 1
ATOM 1337 C C . GLY A 1 174 ? 10.289 -4.675 -24.661 1.00 86.12 174 GLY A C 1
ATOM 1338 O O . GLY A 1 174 ? 11.217 -4.725 -25.468 1.00 86.12 174 GLY A O 1
ATOM 1339 N N . LEU A 1 175 ? 9.152 -4.021 -24.926 1.00 89.00 175 LEU A N 1
ATOM 1340 C CA . LEU A 1 175 ? 8.909 -3.315 -26.190 1.00 89.00 175 LEU A CA 1
ATOM 1341 C C . LEU A 1 175 ? 9.878 -2.140 -26.384 1.00 89.00 175 LEU A C 1
ATOM 1343 O O . LEU A 1 175 ? 10.405 -1.946 -27.476 1.00 89.00 175 LEU A O 1
ATOM 1347 N N . PHE A 1 176 ? 10.141 -1.377 -25.324 1.00 86.62 176 PHE A N 1
ATOM 1348 C CA . PHE A 1 176 ? 11.063 -0.247 -25.335 1.00 86.62 176 PHE A CA 1
ATOM 1349 C C . PHE A 1 176 ? 12.507 -0.694 -25.591 1.00 86.62 176 PHE A C 1
ATOM 1351 O O . PHE A 1 176 ? 13.200 -0.105 -26.418 1.00 86.62 176 PHE A O 1
ATOM 1358 N N . ALA A 1 177 ? 12.944 -1.786 -24.957 1.00 87.94 177 ALA A N 1
ATOM 1359 C CA . ALA A 1 177 ? 14.243 -2.394 -25.230 1.00 87.94 177 ALA A CA 1
ATOM 1360 C C . ALA A 1 177 ? 14.342 -2.916 -26.675 1.00 87.94 177 ALA A C 1
ATOM 1362 O O . ALA A 1 177 ? 15.356 -2.699 -27.338 1.00 87.94 177 ALA A O 1
ATOM 1363 N N . ALA A 1 178 ? 13.286 -3.549 -27.195 1.00 93.06 178 ALA A N 1
ATOM 1364 C CA . ALA A 1 178 ? 13.238 -4.002 -28.583 1.00 93.06 178 ALA A CA 1
ATOM 1365 C C . ALA A 1 178 ? 13.295 -2.829 -29.576 1.00 93.06 178 ALA A C 1
ATOM 1367 O O . ALA A 1 178 ? 14.022 -2.903 -30.563 1.00 93.06 178 ALA A O 1
ATOM 1368 N N . PHE A 1 179 ? 12.590 -1.729 -29.296 1.00 91.94 179 PHE A N 1
ATOM 1369 C CA . PHE A 1 179 ? 12.659 -0.499 -30.085 1.00 91.94 179 PHE A CA 1
ATOM 1370 C C . PHE A 1 179 ? 14.076 0.086 -30.096 1.00 91.94 179 PHE A C 1
ATOM 1372 O O . PHE A 1 179 ? 14.597 0.390 -31.165 1.00 91.94 179 PHE A O 1
ATOM 1379 N N . MET A 1 180 ? 14.725 0.179 -28.932 1.00 90.12 180 MET A N 1
ATOM 1380 C CA . MET A 1 180 ? 16.110 0.644 -28.808 1.00 90.12 180 MET A CA 1
ATOM 1381 C C . MET A 1 180 ? 17.077 -0.208 -29.639 1.00 90.12 180 MET A C 1
ATOM 1383 O O . MET A 1 180 ? 17.871 0.326 -30.411 1.00 90.12 180 MET A O 1
ATOM 1387 N N . LEU A 1 181 ? 16.986 -1.536 -29.524 1.00 91.44 181 LEU A N 1
ATOM 1388 C CA . LEU A 1 181 ? 17.816 -2.462 -30.297 1.00 91.44 181 LEU A CA 1
ATOM 1389 C C . LEU A 1 181 ? 17.526 -2.372 -31.799 1.00 91.44 181 LEU A C 1
ATOM 1391 O O . LEU A 1 181 ? 18.460 -2.359 -32.597 1.00 91.44 181 LEU A O 1
ATOM 1395 N N . GLY A 1 182 ? 16.253 -2.258 -32.184 1.00 92.38 182 GLY A N 1
ATOM 1396 C CA . GLY A 1 182 ? 15.838 -2.074 -33.572 1.00 92.38 182 GLY A CA 1
ATOM 1397 C C . GLY A 1 182 ? 16.353 -0.763 -34.168 1.00 92.38 182 GLY A C 1
ATOM 1398 O O . GLY A 1 182 ? 16.843 -0.759 -35.294 1.00 92.38 182 GLY A O 1
ATOM 1399 N N . TRP A 1 183 ? 16.317 0.330 -33.402 1.00 88.50 183 TRP A N 1
ATOM 1400 C CA . TRP A 1 183 ? 16.840 1.634 -33.812 1.00 88.50 183 TRP A CA 1
ATOM 1401 C C . TRP A 1 183 ? 18.351 1.598 -34.034 1.00 88.50 183 TRP A C 1
ATOM 1403 O O . TRP A 1 183 ? 18.835 2.086 -35.057 1.00 88.50 183 TRP A O 1
ATOM 1413 N N . ILE A 1 184 ? 19.090 0.983 -33.104 1.00 87.62 184 ILE A N 1
ATOM 1414 C CA . ILE A 1 184 ? 20.541 0.790 -33.218 1.00 87.62 184 ILE A CA 1
ATOM 1415 C C . ILE A 1 184 ? 20.862 -0.080 -34.435 1.00 87.62 184 ILE A C 1
ATOM 1417 O O . ILE A 1 184 ? 21.736 0.272 -35.222 1.00 87.62 184 ILE A O 1
ATOM 1421 N N . PHE A 1 185 ? 20.146 -1.191 -34.619 1.00 89.50 185 PHE A N 1
ATOM 1422 C CA . PHE A 1 185 ? 20.372 -2.113 -35.730 1.00 89.50 185 PHE A CA 1
ATOM 1423 C C . PHE A 1 185 ? 20.109 -1.451 -37.089 1.00 89.50 185 PHE A C 1
ATOM 1425 O O . PHE A 1 185 ? 20.958 -1.520 -37.974 1.00 89.50 185 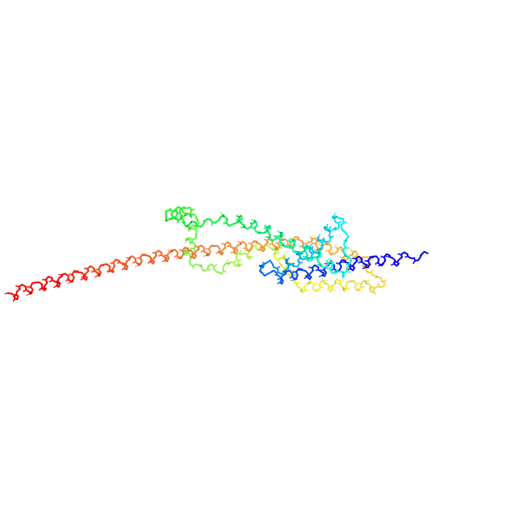PHE A O 1
ATOM 1432 N N . LEU A 1 186 ? 18.974 -0.758 -37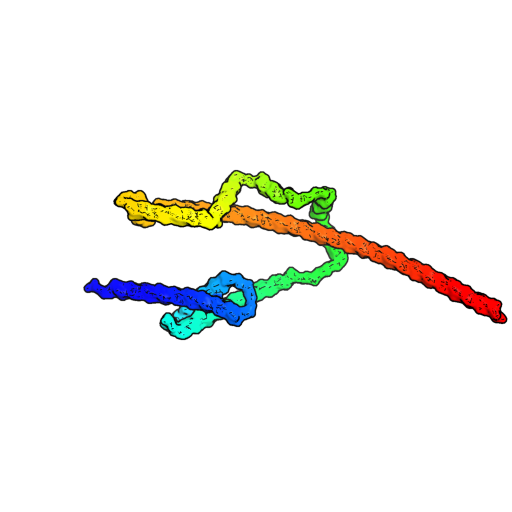.239 1.00 88.12 186 LEU A N 1
ATOM 1433 C CA . LEU A 1 186 ? 18.601 -0.081 -38.483 1.00 88.12 186 LEU A CA 1
ATOM 1434 C C . LEU A 1 186 ? 19.595 1.029 -38.847 1.00 88.12 186 LEU A C 1
ATOM 1436 O O . LEU A 1 186 ? 20.024 1.111 -39.994 1.00 88.12 186 LEU A O 1
ATOM 1440 N N . ASN A 1 187 ? 20.007 1.845 -37.871 1.00 86.75 187 ASN A N 1
ATOM 1441 C CA . ASN A 1 187 ? 20.987 2.906 -38.109 1.00 86.75 187 ASN A CA 1
ATOM 1442 C C . ASN A 1 187 ? 22.404 2.355 -38.311 1.00 86.75 187 ASN A C 1
ATOM 1444 O O . ASN A 1 187 ? 23.166 2.931 -39.071 1.00 86.75 187 ASN A O 1
ATOM 1448 N N . SER A 1 188 ? 22.777 1.233 -37.694 1.00 81.50 188 SER A N 1
ATOM 1449 C CA . SER A 1 188 ? 24.103 0.638 -37.905 1.00 81.50 188 SER A CA 1
ATOM 1450 C C . SER A 1 188 ? 24.236 -0.097 -39.243 1.00 81.50 188 SER A C 1
ATOM 1452 O O . SER A 1 188 ? 25.359 -0.280 -39.706 1.00 81.50 188 SER A O 1
ATOM 1454 N N . ALA A 1 189 ? 23.131 -0.559 -39.833 1.00 83.50 189 ALA A N 1
ATOM 1455 C CA . ALA A 1 189 ? 23.129 -1.347 -41.068 1.00 83.50 189 ALA A CA 1
ATOM 1456 C C . ALA A 1 189 ? 22.962 -0.505 -42.347 1.00 83.50 189 ALA A C 1
ATOM 1458 O O . ALA A 1 189 ? 23.052 -1.045 -43.447 1.00 83.50 189 ALA A O 1
ATOM 1459 N N . GLN A 1 190 ? 22.689 0.797 -42.224 1.00 85.56 190 GLN A N 1
ATOM 1460 C CA . GLN A 1 190 ? 22.420 1.680 -43.357 1.00 85.56 190 GLN A CA 1
ATOM 1461 C C . GLN A 1 190 ? 23.682 2.443 -43.790 1.00 85.56 190 GLN A C 1
ATOM 1463 O O . GLN A 1 190 ? 24.341 3.066 -42.964 1.00 85.56 190 GLN A O 1
ATOM 1468 N N . ASP A 1 191 ? 23.974 2.475 -45.097 1.00 77.94 191 ASP A N 1
ATOM 1469 C CA . ASP A 1 191 ? 25.160 3.159 -45.659 1.00 77.94 191 ASP A CA 1
ATOM 1470 C C . ASP A 1 191 ? 25.158 4.684 -45.438 1.00 77.94 191 ASP A C 1
ATOM 1472 O O . ASP A 1 191 ? 26.202 5.336 -45.411 1.00 77.94 191 ASP A O 1
ATOM 1476 N N . ARG A 1 192 ? 23.965 5.270 -45.289 1.00 80.88 192 ARG A N 1
ATOM 1477 C CA . ARG A 1 192 ? 23.752 6.660 -44.867 1.00 80.88 192 ARG A CA 1
ATOM 1478 C C . ARG A 1 192 ? 22.867 6.666 -43.622 1.00 80.88 192 ARG A C 1
ATOM 1480 O O . ARG A 1 192 ? 21.647 6.773 -43.765 1.00 80.88 192 ARG A O 1
ATOM 1487 N N . PRO A 1 193 ? 23.454 6.497 -42.428 1.00 79.00 193 PRO A N 1
ATOM 1488 C CA . PRO A 1 193 ? 22.691 6.423 -41.193 1.00 79.00 193 PRO A CA 1
ATOM 1489 C C . PRO A 1 193 ? 22.019 7.761 -40.878 1.00 79.00 193 PRO A C 1
ATOM 1491 O O . PRO A 1 193 ? 22.629 8.821 -41.024 1.00 79.00 193 PRO A O 1
ATOM 1494 N N . PHE A 1 194 ? 20.761 7.704 -40.438 1.00 81.75 194 PHE A N 1
ATOM 1495 C CA . PHE A 1 194 ? 19.996 8.883 -40.026 1.00 81.75 194 PHE A CA 1
ATOM 1496 C C . PHE A 1 194 ? 20.478 9.430 -38.671 1.00 81.75 194 PHE A C 1
ATOM 1498 O O . PHE A 1 194 ? 20.540 10.642 -38.484 1.00 81.75 194 PHE A O 1
ATOM 1505 N N . ASP A 1 195 ? 20.873 8.541 -37.755 1.00 86.00 195 ASP A N 1
ATOM 1506 C CA . ASP A 1 195 ? 21.468 8.857 -36.452 1.00 86.00 195 ASP A CA 1
ATOM 1507 C C . ASP A 1 195 ? 22.805 8.097 -36.301 1.00 86.00 195 ASP A C 1
ATOM 1509 O O . ASP A 1 195 ? 22.823 6.968 -35.805 1.00 86.00 195 ASP A O 1
ATOM 1513 N N . PRO A 1 196 ? 23.931 8.651 -36.796 1.00 81.81 196 PRO A N 1
ATOM 1514 C CA . PRO A 1 196 ? 25.242 8.014 -36.692 1.00 81.81 196 PRO A CA 1
ATOM 1515 C C . PRO A 1 196 ? 25.681 7.850 -35.233 1.00 81.81 196 PRO A C 1
ATOM 1517 O O . PRO A 1 196 ? 25.359 8.677 -34.377 1.00 81.81 196 PRO A O 1
ATOM 1520 N N . PHE A 1 197 ? 26.488 6.823 -34.948 1.00 78.50 197 PHE A N 1
ATOM 1521 C CA . PHE A 1 197 ? 27.134 6.674 -33.640 1.00 78.50 197 PHE A CA 1
ATOM 1522 C C . PHE A 1 197 ? 27.889 7.974 -33.297 1.00 78.50 197 PHE A C 1
ATOM 1524 O O . PHE A 1 197 ? 28.727 8.393 -34.102 1.00 78.50 197 PHE A O 1
ATOM 1531 N N . PRO A 1 198 ? 27.596 8.653 -32.166 1.00 78.75 198 PRO A N 1
ATOM 1532 C CA . PRO A 1 198 ? 27.084 8.143 -30.881 1.00 78.75 198 PRO A CA 1
ATOM 1533 C C . PRO A 1 198 ? 25.558 8.261 -30.604 1.00 78.75 198 PRO A C 1
ATOM 1535 O O . PRO A 1 198 ? 25.166 8.315 -29.441 1.00 78.75 198 PRO A O 1
ATOM 1538 N N . PHE A 1 199 ? 24.693 8.273 -31.626 1.00 86.56 199 PHE A N 1
ATOM 1539 C CA . PHE A 1 199 ? 23.218 8.305 -31.520 1.00 86.56 199 PHE A CA 1
ATOM 1540 C C . PHE A 1 199 ? 22.654 9.525 -30.764 1.00 86.56 199 PHE A C 1
ATOM 1542 O O . PHE A 1 199 ? 22.032 9.409 -29.701 1.00 86.56 199 PHE A O 1
ATOM 1549 N N . ILE A 1 200 ? 22.890 10.728 -31.291 1.00 87.50 200 ILE A N 1
ATOM 1550 C CA . ILE A 1 200 ? 22.502 11.982 -30.628 1.00 87.50 200 ILE A CA 1
ATOM 1551 C C . ILE A 1 200 ? 20.983 12.156 -30.543 1.00 87.50 200 ILE A C 1
ATOM 1553 O O . ILE A 1 200 ? 20.485 12.651 -29.530 1.00 87.50 200 ILE A O 1
ATOM 1557 N N . LEU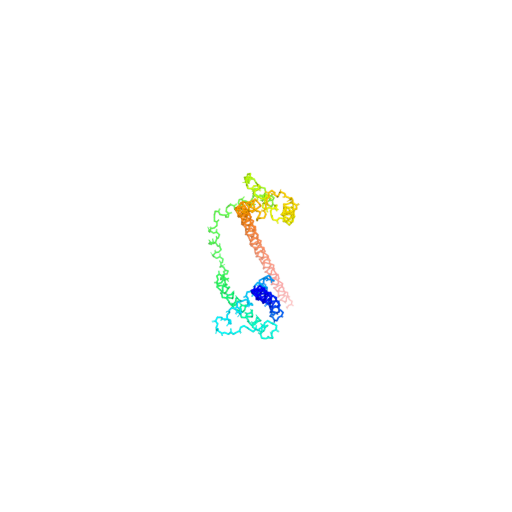 A 1 201 ? 20.240 11.731 -31.570 1.00 89.25 201 LEU A N 1
ATOM 1558 C CA . LEU A 1 201 ? 18.782 11.867 -31.590 1.00 89.25 201 LEU A CA 1
ATOM 1559 C C . LEU A 1 201 ? 18.138 10.918 -30.585 1.00 89.25 201 LEU A C 1
ATOM 1561 O O . LEU A 1 201 ? 17.254 11.327 -29.829 1.00 89.25 201 LEU A O 1
ATOM 1565 N N . LEU A 1 202 ? 18.627 9.677 -30.528 1.00 89.25 202 LEU A N 1
ATOM 1566 C CA . LEU A 1 202 ? 18.183 8.705 -29.537 1.00 89.25 202 LEU A CA 1
ATOM 1567 C C . LEU A 1 202 ? 18.467 9.199 -28.116 1.00 89.25 202 LEU A C 1
ATOM 1569 O O . LEU A 1 202 ? 17.581 9.185 -27.265 1.00 89.25 202 LEU A O 1
ATOM 1573 N N . ASN A 1 203 ? 19.678 9.700 -27.869 1.00 90.00 203 ASN A N 1
ATOM 1574 C CA . ASN A 1 203 ? 20.062 10.222 -26.562 1.00 90.00 203 ASN A CA 1
ATOM 1575 C C . ASN A 1 203 ? 19.212 11.436 -26.140 1.00 90.00 203 ASN A C 1
ATOM 1577 O O . ASN A 1 203 ? 18.785 11.532 -24.986 1.00 90.00 203 ASN A O 1
ATOM 1581 N N . LEU A 1 204 ? 18.915 12.344 -27.075 1.00 91.19 204 LEU A N 1
ATOM 1582 C CA . LEU A 1 204 ? 18.041 13.491 -26.828 1.00 91.19 204 LEU A CA 1
ATOM 1583 C C . LEU A 1 204 ? 16.623 13.041 -26.450 1.00 91.19 204 LEU A C 1
ATOM 1585 O O . LEU A 1 204 ? 16.056 13.535 -25.471 1.00 91.19 204 LEU A O 1
ATOM 1589 N N . LEU A 1 205 ? 16.067 12.079 -27.191 1.00 90.81 205 LEU A N 1
ATOM 1590 C CA . LEU A 1 205 ? 14.736 11.535 -26.936 1.00 90.81 205 LEU A CA 1
ATOM 1591 C C . LEU A 1 205 ? 14.665 10.842 -25.571 1.00 90.81 205 LEU A C 1
ATOM 1593 O O . LEU A 1 205 ? 13.741 11.103 -24.802 1.00 90.81 205 LEU A O 1
ATOM 1597 N N . LEU A 1 206 ? 15.663 10.021 -25.234 1.00 90.38 206 LEU A N 1
ATOM 1598 C CA . LEU A 1 206 ? 15.759 9.359 -23.931 1.00 90.38 206 LEU A CA 1
ATOM 1599 C C . LEU A 1 206 ? 15.868 10.356 -22.778 1.00 90.38 206 LEU A C 1
ATOM 1601 O O . LEU A 1 206 ? 15.201 10.190 -21.758 1.00 90.38 206 LEU A O 1
ATOM 1605 N N . SER A 1 207 ? 16.674 11.405 -22.945 1.00 91.88 207 SER A N 1
ATOM 1606 C CA . SER A 1 207 ? 16.852 12.442 -21.926 1.00 91.88 207 SER A CA 1
ATOM 1607 C C . SER A 1 207 ? 15.553 13.210 -21.673 1.00 91.88 207 SER A C 1
ATOM 1609 O O . SER A 1 207 ? 15.184 13.445 -20.522 1.00 91.88 207 SER A O 1
ATOM 1611 N N . CYS A 1 208 ? 14.815 13.551 -22.735 1.00 90.12 208 CYS A N 1
ATOM 1612 C CA . CYS A 1 208 ? 13.506 14.193 -22.622 1.00 90.12 208 CYS A CA 1
ATOM 1613 C C . CYS A 1 208 ? 12.477 13.272 -21.946 1.00 90.12 208 CYS A C 1
ATOM 1615 O O . CYS A 1 208 ? 11.768 13.698 -21.031 1.00 90.12 208 CYS A O 1
ATOM 1617 N N . LEU A 1 209 ? 12.445 11.994 -22.341 1.00 89.12 209 LEU A N 1
ATOM 1618 C CA . LEU A 1 209 ? 11.551 10.996 -21.760 1.00 89.12 209 LEU A CA 1
ATOM 1619 C C . LEU A 1 209 ? 11.812 10.825 -20.256 1.00 89.12 209 LEU A C 1
ATOM 1621 O O . LEU A 1 209 ? 10.877 10.895 -19.461 1.00 89.12 209 LEU A O 1
ATOM 1625 N N . ALA A 1 210 ? 13.079 10.686 -19.857 1.00 87.50 210 ALA A N 1
ATOM 1626 C CA . ALA A 1 210 ? 13.478 10.550 -18.459 1.00 87.50 210 ALA A CA 1
ATOM 1627 C C . ALA A 1 210 ? 13.138 11.799 -17.622 1.00 87.50 210 ALA A C 1
ATOM 1629 O O . ALA A 1 210 ? 12.668 11.674 -16.488 1.00 87.50 210 ALA A O 1
ATOM 1630 N N . ALA A 1 211 ? 13.323 13.001 -18.183 1.00 91.25 211 ALA A N 1
ATOM 1631 C CA . ALA A 1 211 ? 13.009 14.258 -17.503 1.00 91.25 211 ALA A CA 1
ATOM 1632 C C . ALA A 1 211 ? 11.514 14.386 -17.163 1.00 91.25 211 ALA A C 1
ATOM 1634 O O . ALA A 1 211 ? 11.165 14.843 -16.075 1.00 91.25 211 ALA A O 1
ATOM 1635 N N . VAL A 1 212 ? 10.628 13.946 -18.062 1.00 86.50 212 VAL A N 1
ATOM 1636 C CA . VAL A 1 212 ? 9.173 13.931 -17.825 1.00 86.50 212 VAL A CA 1
ATOM 1637 C C . VAL A 1 212 ? 8.758 12.765 -16.921 1.00 86.50 212 VAL A C 1
ATOM 1639 O O . VAL A 1 212 ? 7.808 12.882 -16.146 1.00 86.50 212 VAL A O 1
ATOM 1642 N N . GLN A 1 213 ? 9.485 11.649 -16.967 1.00 85.81 213 GLN A N 1
ATOM 1643 C CA . GLN A 1 213 ? 9.154 10.441 -16.218 1.00 85.81 213 GLN A CA 1
ATOM 1644 C C . GLN A 1 213 ? 9.216 10.652 -14.697 1.00 85.81 213 GLN A C 1
ATOM 1646 O O . GLN A 1 213 ? 8.309 10.218 -13.988 1.00 85.81 213 GLN A O 1
ATOM 1651 N N . ALA A 1 214 ? 10.244 11.331 -14.176 1.00 85.25 214 ALA A N 1
ATOM 1652 C CA . ALA A 1 214 ? 10.418 11.486 -12.728 1.00 85.25 214 ALA A CA 1
ATOM 1653 C C . ALA A 1 214 ? 9.258 12.250 -12.037 1.00 85.25 214 ALA A C 1
ATOM 1655 O O . ALA A 1 214 ? 8.735 11.741 -11.041 1.00 85.25 214 ALA A O 1
ATOM 1656 N N . PRO A 1 215 ? 8.776 13.401 -12.550 1.00 85.00 215 PRO A N 1
ATOM 1657 C CA . PRO A 1 215 ? 7.584 14.065 -12.019 1.00 85.00 215 PRO A CA 1
ATOM 1658 C C . PRO A 1 215 ? 6.305 13.238 -12.156 1.00 85.00 215 PRO A C 1
ATOM 1660 O O . PRO A 1 215 ? 5.502 13.229 -11.228 1.00 85.00 215 PRO A O 1
ATOM 1663 N N . VAL A 1 216 ? 6.112 12.521 -13.270 1.00 82.94 216 VAL A N 1
ATOM 1664 C CA . VAL A 1 216 ? 4.924 11.670 -13.470 1.00 82.94 216 VAL A CA 1
ATOM 1665 C C . VAL A 1 216 ? 4.898 10.530 -12.452 1.00 82.94 216 VAL A C 1
ATOM 1667 O O . VAL A 1 216 ? 3.870 10.314 -11.810 1.00 82.94 216 VAL A O 1
ATOM 1670 N N . ILE A 1 217 ? 6.039 9.868 -12.232 1.00 83.81 217 ILE A N 1
ATOM 1671 C CA . ILE A 1 217 ? 6.196 8.854 -11.182 1.00 83.81 217 ILE A CA 1
ATOM 1672 C C . ILE A 1 217 ? 5.938 9.470 -9.802 1.00 83.81 217 ILE A C 1
ATOM 1674 O O . ILE A 1 217 ? 5.233 8.882 -8.985 1.00 83.81 217 ILE A O 1
ATOM 1678 N N . MET A 1 218 ? 6.469 10.662 -9.519 1.00 84.69 218 MET A N 1
ATOM 1679 C CA . MET A 1 218 ? 6.257 11.322 -8.227 1.00 84.69 218 MET A CA 1
ATOM 1680 C C . MET A 1 218 ? 4.783 11.701 -8.014 1.00 84.69 218 MET A C 1
ATOM 1682 O O . MET A 1 218 ? 4.253 11.531 -6.917 1.00 84.69 218 MET A O 1
ATOM 1686 N N . MET A 1 219 ? 4.090 12.169 -9.055 1.00 80.75 219 MET A N 1
ATOM 1687 C CA . MET A 1 219 ? 2.660 12.476 -9.004 1.00 80.75 219 MET A CA 1
ATOM 1688 C C . MET A 1 219 ? 1.819 11.215 -8.789 1.00 80.75 219 MET A C 1
ATOM 1690 O O . MET A 1 219 ? 0.895 11.240 -7.972 1.00 80.75 219 MET A O 1
ATOM 1694 N N . SER A 1 220 ? 2.148 10.104 -9.460 1.00 80.88 220 SER A N 1
ATOM 1695 C CA . SER A 1 220 ? 1.441 8.837 -9.258 1.00 80.88 220 SER A CA 1
ATOM 1696 C C . SER A 1 220 ? 1.693 8.261 -7.863 1.00 80.88 220 SER A C 1
ATOM 1698 O O . SER A 1 220 ? 0.756 7.794 -7.220 1.00 80.88 220 SER A O 1
ATOM 1700 N N . GLN A 1 221 ? 2.924 8.367 -7.349 1.00 83.06 221 GLN A N 1
ATOM 1701 C CA . GLN A 1 221 ? 3.272 7.971 -5.982 1.00 83.06 221 GLN A CA 1
ATOM 1702 C C . GLN A 1 221 ? 2.553 8.822 -4.930 1.00 83.06 221 GLN A C 1
ATOM 1704 O O . GLN A 1 221 ? 1.971 8.272 -3.999 1.00 83.06 221 GLN A O 1
ATOM 1709 N N . ASN A 1 222 ? 2.537 10.151 -5.083 1.00 81.69 222 ASN A N 1
ATOM 1710 C CA . ASN A 1 222 ? 1.827 11.048 -4.166 1.00 81.69 222 ASN A CA 1
ATOM 1711 C C . ASN A 1 222 ? 0.329 10.733 -4.112 1.00 81.69 222 ASN A C 1
ATOM 1713 O O . ASN A 1 222 ? -0.275 10.783 -3.040 1.00 81.69 222 ASN A O 1
ATOM 1717 N N . ARG A 1 223 ? -0.268 10.375 -5.253 1.00 82.50 223 ARG A N 1
ATOM 1718 C CA . ARG A 1 223 ? -1.673 9.972 -5.321 1.00 82.50 223 ARG A CA 1
ATOM 1719 C C . ARG A 1 223 ? -1.916 8.610 -4.672 1.00 82.50 223 ARG A C 1
ATOM 1721 O O . ARG A 1 223 ? -2.862 8.494 -3.898 1.00 82.50 223 ARG A O 1
ATOM 1728 N N . GLN A 1 224 ? -1.064 7.616 -4.926 1.00 81.88 224 GLN A N 1
ATOM 1729 C CA . GLN A 1 224 ? -1.169 6.314 -4.262 1.00 81.88 224 GLN A CA 1
ATOM 1730 C C . GLN A 1 224 ? -1.048 6.466 -2.740 1.00 81.88 224 GLN A C 1
ATOM 1732 O O . GLN A 1 224 ? -1.900 5.987 -2.005 1.00 81.88 224 GLN A O 1
ATOM 1737 N N . ALA A 1 225 ? -0.082 7.255 -2.266 1.00 85.56 225 ALA A N 1
ATOM 1738 C CA . ALA A 1 225 ? 0.077 7.544 -0.844 1.00 85.56 225 ALA A CA 1
ATOM 1739 C C . ALA A 1 225 ? -1.132 8.286 -0.242 1.00 85.56 225 ALA A C 1
ATOM 1741 O O . ALA A 1 225 ? -1.443 8.101 0.933 1.00 85.56 225 ALA A O 1
ATOM 1742 N N . ALA A 1 226 ? -1.813 9.139 -1.014 1.00 81.88 226 ALA A N 1
ATOM 1743 C CA . ALA A 1 226 ? -3.047 9.786 -0.571 1.00 81.88 226 ALA A CA 1
ATOM 1744 C C . ALA A 1 226 ? -4.197 8.776 -0.422 1.00 81.88 226 ALA A C 1
ATOM 1746 O O . ALA A 1 226 ? -4.904 8.822 0.585 1.00 81.88 226 ALA A O 1
ATOM 1747 N N . LYS A 1 227 ? -4.336 7.843 -1.373 1.00 82.12 227 LYS A N 1
ATOM 1748 C CA . LYS A 1 227 ? -5.306 6.743 -1.300 1.00 82.12 227 LYS A CA 1
ATOM 1749 C C . LYS A 1 227 ? -5.035 5.842 -0.092 1.00 82.12 227 LYS A C 1
ATOM 1751 O O . LYS A 1 227 ? -5.933 5.644 0.719 1.00 82.12 227 LYS A O 1
ATOM 1756 N N . ASP A 1 228 ? -3.788 5.414 0.097 1.00 85.19 228 ASP A N 1
ATOM 1757 C CA . ASP A 1 228 ? -3.388 4.565 1.226 1.00 85.19 228 ASP A CA 1
ATOM 1758 C C . ASP A 1 228 ? -3.679 5.244 2.582 1.00 85.19 228 ASP A C 1
ATOM 1760 O O . ASP A 1 228 ? -4.115 4.607 3.541 1.00 85.19 228 ASP A O 1
ATOM 1764 N N . ARG A 1 229 ? -3.474 6.569 2.682 1.00 85.25 229 ARG A N 1
ATOM 1765 C CA . ARG A 1 229 ? -3.820 7.345 3.889 1.00 85.25 229 ARG A CA 1
ATOM 1766 C C . ARG A 1 229 ? -5.323 7.382 4.144 1.00 85.25 229 ARG A C 1
ATOM 1768 O O . ARG A 1 229 ? -5.727 7.327 5.304 1.00 85.25 229 ARG A O 1
ATOM 1775 N N . PHE A 1 230 ? -6.128 7.520 3.095 1.00 79.19 230 PHE A N 1
ATOM 1776 C CA . PHE A 1 230 ? -7.582 7.535 3.208 1.00 79.19 230 PHE A CA 1
ATOM 1777 C C . PHE A 1 230 ? -8.119 6.170 3.654 1.00 79.19 230 PHE A C 1
ATOM 1779 O O . PHE A 1 230 ? -8.880 6.104 4.618 1.00 79.19 230 PHE A O 1
ATOM 1786 N N . GLU A 1 231 ? -7.644 5.084 3.039 1.00 79.44 231 GLU A N 1
ATOM 1787 C CA . GLU A 1 231 ? -7.979 3.714 3.447 1.00 79.44 231 GLU A CA 1
ATOM 1788 C C . GLU A 1 231 ? -7.610 3.471 4.920 1.00 79.44 231 GLU A C 1
ATOM 1790 O O . GLU A 1 231 ? -8.454 3.050 5.708 1.00 79.44 231 GLU A O 1
ATOM 1795 N N . ALA A 1 232 ? -6.410 3.878 5.348 1.00 82.75 232 ALA A N 1
ATOM 1796 C CA . ALA A 1 232 ? -5.992 3.756 6.747 1.00 82.75 232 ALA A CA 1
ATOM 1797 C C . ALA A 1 232 ? -6.871 4.563 7.728 1.00 82.75 232 ALA A C 1
ATOM 1799 O O . ALA A 1 232 ? -7.135 4.114 8.847 1.00 82.75 232 ALA A O 1
ATOM 1800 N N . GLN A 1 233 ? -7.329 5.760 7.341 1.00 78.94 233 GLN A N 1
ATOM 1801 C CA . GLN A 1 233 ? -8.260 6.555 8.155 1.00 78.94 233 GLN A CA 1
ATOM 1802 C C . GLN A 1 233 ? -9.630 5.891 8.279 1.00 78.94 233 GLN A C 1
ATOM 1804 O O . GLN A 1 233 ? -10.290 6.016 9.314 1.00 78.94 233 GLN A O 1
ATOM 1809 N N . GLN A 1 234 ? -10.077 5.214 7.230 1.00 75.75 234 GLN A N 1
ATOM 1810 C CA . GLN A 1 234 ? -11.342 4.505 7.238 1.00 75.75 234 GLN A CA 1
ATOM 1811 C C . GLN A 1 234 ? -11.267 3.235 8.084 1.00 75.75 234 GLN A C 1
ATOM 1813 O O . GLN A 1 234 ? -12.135 3.023 8.931 1.00 75.75 234 GLN A O 1
ATOM 1818 N N . ASP A 1 235 ? -10.204 2.447 7.934 1.00 81.38 235 ASP A N 1
ATOM 1819 C CA . ASP A 1 235 ? -9.956 1.264 8.760 1.00 81.38 235 ASP A CA 1
ATOM 1820 C C . ASP A 1 235 ? -9.909 1.629 10.246 1.00 81.38 235 ASP A C 1
ATOM 1822 O O . ASP A 1 235 ? -10.498 0.947 11.087 1.00 81.38 235 ASP A O 1
ATOM 1826 N N . TYR A 1 236 ? -9.287 2.765 10.576 1.00 78.44 236 TYR A N 1
ATOM 1827 C CA . TYR A 1 236 ? -9.292 3.302 11.933 1.00 78.44 236 TYR A CA 1
ATOM 1828 C C . TYR A 1 236 ? -10.713 3.586 12.448 1.00 78.44 236 TYR A C 1
ATOM 1830 O O . TYR A 1 236 ? -11.042 3.226 13.579 1.00 78.44 236 TYR A O 1
ATOM 1838 N N . GLN A 1 237 ? -11.578 4.190 11.627 1.00 78.62 237 GLN A N 1
ATOM 1839 C CA . GLN A 1 237 ? -12.972 4.454 12.000 1.00 78.62 237 GLN A CA 1
ATOM 1840 C C . GLN A 1 237 ? -13.780 3.166 12.189 1.00 78.62 237 GLN A C 1
ATOM 1842 O O . GLN A 1 237 ? -14.565 3.074 13.134 1.00 78.62 237 GLN A O 1
ATOM 1847 N N . VAL A 1 238 ? -13.578 2.163 11.331 1.00 79.62 238 VAL A N 1
ATOM 1848 C CA . VAL A 1 238 ? -14.220 0.847 11.468 1.00 79.62 238 VAL A CA 1
ATOM 1849 C C . VAL A 1 238 ? -13.770 0.160 12.757 1.00 79.62 238 VAL A C 1
ATOM 1851 O O . VAL A 1 238 ? -14.607 -0.358 13.493 1.00 79.62 238 VAL A O 1
ATOM 1854 N N . ASN A 1 239 ? -12.476 0.213 13.081 1.00 79.88 239 ASN A N 1
ATOM 1855 C CA . ASN A 1 239 ? -11.951 -0.367 14.313 1.00 79.88 239 ASN A CA 1
ATOM 1856 C C . ASN A 1 239 ? -12.513 0.323 15.565 1.00 79.88 239 ASN A C 1
ATOM 1858 O O . ASN A 1 239 ? -12.950 -0.358 16.487 1.00 79.88 239 ASN A O 1
ATOM 1862 N N . LEU A 1 240 ? -12.564 1.661 15.585 1.00 78.50 240 LEU A N 1
ATOM 1863 C CA . LEU A 1 240 ? -13.191 2.409 16.683 1.00 78.50 240 LEU A CA 1
ATOM 1864 C C . LEU A 1 240 ? -14.671 2.050 16.851 1.00 78.50 240 LEU A C 1
ATOM 1866 O O . LEU A 1 240 ? -15.156 1.906 17.970 1.00 78.50 240 LEU A O 1
ATOM 1870 N N . LYS A 1 241 ? -15.400 1.894 15.741 1.00 80.25 241 LYS A N 1
ATOM 1871 C CA . LYS A 1 241 ? -16.798 1.462 15.772 1.00 80.25 241 LYS A CA 1
ATOM 1872 C C . LYS A 1 241 ? -16.932 0.062 16.378 1.00 80.25 241 LYS A C 1
ATOM 1874 O O . LYS A 1 241 ? -17.784 -0.133 17.239 1.00 80.25 241 LYS A O 1
ATOM 1879 N N . ALA A 1 242 ? -16.092 -0.883 15.961 1.00 77.94 242 ALA A N 1
ATOM 1880 C CA . ALA A 1 242 ? -16.089 -2.236 16.510 1.00 77.94 242 ALA A CA 1
ATOM 1881 C C . ALA A 1 242 ? -15.771 -2.237 18.016 1.00 77.94 242 ALA A C 1
ATOM 1883 O O . ALA A 1 242 ? -16.434 -2.927 18.784 1.00 77.94 242 ALA A O 1
ATOM 1884 N N . GLU A 1 243 ? -14.810 -1.421 18.454 1.00 80.69 243 GLU A N 1
ATOM 1885 C CA . GLU A 1 243 ? -14.466 -1.257 19.869 1.00 80.69 243 GLU A CA 1
ATOM 1886 C C . GLU A 1 243 ? -15.655 -0.729 20.692 1.00 80.69 243 GLU A C 1
ATOM 1888 O O . GLU A 1 243 ? -16.002 -1.310 21.721 1.00 80.69 243 GLU A O 1
ATOM 1893 N N . MET A 1 244 ? -16.352 0.298 20.197 1.00 76.62 244 MET A N 1
ATOM 1894 C CA . MET A 1 244 ? -17.570 0.834 20.823 1.00 76.62 244 MET A CA 1
ATOM 1895 C C . MET A 1 244 ? -18.700 -0.204 20.896 1.00 76.62 244 MET A C 1
ATOM 1897 O O . MET A 1 244 ? -19.386 -0.314 21.914 1.00 76.62 244 MET A O 1
ATOM 1901 N N . GLU A 1 245 ? -18.905 -0.980 19.828 1.00 75.69 245 GLU A N 1
ATOM 1902 C CA . GLU A 1 245 ? -19.905 -2.050 19.804 1.00 75.69 245 GLU A CA 1
ATOM 1903 C C . GLU A 1 245 ? -19.583 -3.131 20.847 1.00 75.69 245 GLU A C 1
ATOM 1905 O O . GLU A 1 245 ? -20.477 -3.520 21.602 1.00 75.69 245 GLU A O 1
ATOM 1910 N N . ILE A 1 246 ? -18.314 -3.538 20.974 1.00 77.31 246 ILE A N 1
ATOM 1911 C CA . ILE A 1 246 ? -17.857 -4.491 21.999 1.00 77.31 246 ILE A CA 1
ATOM 1912 C C . ILE A 1 246 ? -18.122 -3.951 23.408 1.00 77.31 246 ILE A C 1
ATOM 1914 O O . ILE A 1 246 ? -18.706 -4.667 24.224 1.00 77.31 246 ILE A O 1
ATOM 1918 N N . MET A 1 247 ? -17.764 -2.694 23.689 1.00 75.88 247 MET A N 1
ATOM 1919 C CA . MET A 1 247 ? -18.025 -2.067 24.992 1.00 75.88 247 MET A CA 1
ATOM 1920 C C . MET A 1 247 ? -19.524 -2.043 25.319 1.00 75.88 247 MET A C 1
ATOM 1922 O O . MET A 1 247 ? -19.926 -2.347 26.441 1.00 75.88 247 MET A O 1
ATOM 1926 N N . SER A 1 248 ? -20.374 -1.748 24.330 1.00 81.12 248 SER A N 1
ATOM 1927 C CA . SER A 1 248 ? -21.829 -1.747 24.521 1.00 81.12 248 SER A CA 1
ATOM 1928 C C . SER A 1 248 ? -22.391 -3.140 24.834 1.00 81.12 248 SER A C 1
ATOM 1930 O O . SER A 1 248 ? -23.320 -3.271 25.632 1.00 81.12 248 SER A O 1
ATOM 1932 N N . ILE A 1 249 ? -21.824 -4.187 24.224 1.00 83.31 249 ILE A N 1
ATOM 1933 C CA . ILE A 1 249 ? -22.212 -5.578 24.473 1.00 83.31 249 ILE A CA 1
ATOM 1934 C C . ILE A 1 249 ? -21.761 -6.002 25.871 1.00 83.31 249 ILE A C 1
ATOM 1936 O O . ILE A 1 249 ? -22.539 -6.629 26.585 1.00 83.31 249 ILE A O 1
ATOM 1940 N N . GLN A 1 250 ? -20.544 -5.633 26.280 1.00 82.88 250 GLN A N 1
ATOM 1941 C CA . GLN A 1 250 ? -20.033 -5.905 27.625 1.00 82.88 250 GLN A CA 1
ATOM 1942 C C . GLN A 1 250 ? -20.921 -5.270 28.699 1.00 82.88 250 GLN A C 1
ATOM 1944 O O . GLN A 1 250 ? -21.350 -5.972 29.609 1.00 82.88 250 GLN A O 1
ATOM 1949 N N . ALA A 1 251 ? -21.304 -4.001 28.532 1.00 81.69 251 ALA A N 1
ATOM 1950 C CA . ALA A 1 251 ? -22.202 -3.322 29.465 1.00 81.69 251 ALA A CA 1
ATOM 1951 C C . ALA A 1 251 ? -23.557 -4.040 29.608 1.00 81.69 251 ALA A C 1
ATOM 1953 O O . ALA A 1 251 ? -24.022 -4.274 30.721 1.00 81.69 251 ALA A O 1
ATOM 1954 N N . LYS A 1 252 ? -24.168 -4.459 28.490 1.00 82.38 252 LYS A N 1
ATOM 1955 C CA . LYS A 1 252 ? -25.429 -5.225 28.508 1.00 82.38 252 LYS A CA 1
ATOM 1956 C C . LYS A 1 252 ? -25.276 -6.601 29.150 1.00 82.38 252 LYS A C 1
ATOM 1958 O O . LYS A 1 252 ? -26.197 -7.080 29.805 1.00 82.38 252 LYS A O 1
ATOM 1963 N N . LEU A 1 253 ? -24.140 -7.263 28.931 1.00 89.69 253 LEU A N 1
ATOM 1964 C CA . LEU A 1 253 ? -23.853 -8.561 29.534 1.00 89.69 253 LEU A CA 1
ATOM 1965 C C . LEU A 1 253 ? -23.698 -8.440 31.052 1.00 89.69 253 LEU A C 1
ATOM 1967 O O . LEU A 1 253 ? -24.203 -9.292 31.780 1.00 89.69 253 LEU A O 1
ATOM 1971 N N . ASP A 1 254 ? -23.028 -7.391 31.522 1.00 89.50 254 ASP A N 1
ATOM 1972 C CA . ASP A 1 254 ? -22.859 -7.129 32.948 1.00 89.50 254 ASP A CA 1
ATOM 1973 C C . ASP A 1 254 ? -24.196 -6.774 33.614 1.00 89.50 254 ASP A C 1
ATOM 1975 O O . ASP A 1 254 ? -24.512 -7.332 34.664 1.00 89.50 254 ASP A O 1
ATOM 1979 N N . GLU A 1 255 ? -25.034 -5.961 32.960 1.00 89.50 255 GLU A N 1
ATOM 1980 C CA . GLU A 1 255 ? -26.405 -5.678 33.409 1.00 89.50 255 GLU A CA 1
ATOM 1981 C C . GLU A 1 255 ? -27.245 -6.964 33.507 1.00 89.50 255 GLU A C 1
ATOM 1983 O O . GLU A 1 255 ? -27.859 -7.246 34.539 1.00 89.50 255 GLU A O 1
ATOM 1988 N N . ALA A 1 256 ? -27.231 -7.799 32.463 1.00 89.88 256 ALA A N 1
ATOM 1989 C CA . ALA A 1 256 ? -27.940 -9.076 32.463 1.00 89.88 256 ALA A CA 1
ATOM 1990 C C . ALA A 1 256 ? -27.426 -10.025 33.560 1.00 89.88 256 ALA A C 1
ATOM 1992 O O . ALA A 1 256 ? -28.224 -10.710 34.206 1.00 89.88 256 ALA A O 1
ATOM 1993 N N . ARG A 1 257 ? -26.108 -10.049 33.802 1.00 91.94 257 ARG A N 1
ATOM 1994 C CA . ARG A 1 257 ? -25.491 -10.841 34.873 1.00 91.94 257 ARG A CA 1
ATOM 1995 C C . ARG A 1 257 ? -25.949 -10.361 36.248 1.00 91.94 257 ARG A C 1
ATOM 1997 O O . ARG A 1 257 ? -26.258 -11.198 37.089 1.00 91.94 257 ARG A O 1
ATOM 2004 N N . GLU A 1 258 ? -26.022 -9.052 36.484 1.00 94.38 258 GLU A N 1
ATOM 2005 C CA . GLU A 1 258 ? -26.488 -8.503 37.763 1.00 94.38 258 GLU A CA 1
ATOM 2006 C C . GLU A 1 258 ? -27.954 -8.871 38.031 1.00 94.38 258 GLU A C 1
ATOM 2008 O O . GLU A 1 258 ? -28.299 -9.301 39.135 1.00 94.38 258 GLU A O 1
ATOM 2013 N N . LEU A 1 259 ? -28.812 -8.770 37.010 1.00 93.94 259 LEU A N 1
ATOM 2014 C CA . LEU A 1 259 ? -30.213 -9.188 37.104 1.00 93.94 259 LEU A CA 1
ATOM 2015 C C . LEU A 1 259 ? -30.341 -10.684 37.421 1.00 93.94 259 LEU A C 1
ATOM 2017 O O . LEU A 1 259 ? -31.114 -11.063 38.303 1.00 93.94 259 LEU A O 1
ATOM 2021 N N . GLN A 1 260 ? -29.557 -11.533 36.750 1.00 94.62 260 GLN A N 1
ATOM 2022 C CA . GLN A 1 260 ? -29.493 -12.965 37.057 1.00 94.62 260 GLN A CA 1
ATOM 2023 C C . GLN A 1 260 ? -28.975 -13.230 38.476 1.00 94.62 260 GLN A C 1
ATOM 2025 O O . GLN A 1 260 ? -29.454 -14.137 39.150 1.00 94.62 260 GLN A O 1
ATOM 2030 N N . TRP A 1 261 ? -28.022 -12.436 38.963 1.00 96.88 261 TRP A N 1
ATOM 2031 C CA . TRP A 1 261 ? -27.496 -12.588 40.317 1.00 96.88 261 TRP A CA 1
ATOM 2032 C C . TRP A 1 261 ? -28.557 -12.282 41.378 1.00 96.88 261 TRP A C 1
ATOM 2034 O O . TRP A 1 261 ? -28.710 -13.030 42.343 1.00 96.88 261 TRP A O 1
ATOM 2044 N N . LYS A 1 262 ? -29.339 -11.216 41.171 1.00 95.12 262 LYS A N 1
ATOM 2045 C CA . LYS A 1 262 ? -30.459 -10.855 42.053 1.00 95.12 262 LYS A CA 1
ATOM 2046 C C . LYS A 1 262 ? -31.519 -11.953 42.096 1.00 95.12 262 LYS A C 1
ATOM 2048 O O . LYS A 1 262 ? -31.943 -12.330 43.185 1.00 95.12 262 LYS A O 1
ATOM 2053 N N . SER A 1 263 ? -31.893 -12.520 40.947 1.00 95.06 263 SER A N 1
ATOM 2054 C CA . SER A 1 263 ? -32.897 -13.591 40.908 1.00 95.06 263 SER A CA 1
ATOM 2055 C C . SER A 1 263 ? -32.427 -14.875 41.604 1.00 95.06 263 SER A C 1
ATOM 2057 O O . SER A 1 263 ? -33.222 -15.532 42.276 1.00 95.06 263 SER A O 1
ATOM 2059 N N . LEU A 1 264 ? -31.133 -15.211 41.517 1.00 96.94 264 LEU A N 1
ATOM 2060 C CA . LEU A 1 264 ? -30.551 -16.337 42.255 1.00 96.94 264 LEU A CA 1
ATOM 2061 C C . LEU A 1 264 ? -30.583 -16.116 43.774 1.00 96.94 264 LEU A C 1
ATOM 2063 O O . LEU A 1 264 ? -30.943 -17.033 44.511 1.00 96.94 264 LEU A O 1
ATOM 2067 N N . LEU A 1 265 ? -30.257 -14.908 44.243 1.00 96.75 265 LEU A N 1
ATOM 2068 C CA . LEU A 1 265 ? -30.333 -14.562 45.668 1.00 96.75 265 LEU A CA 1
ATOM 2069 C C . LEU A 1 265 ? -31.775 -14.603 46.189 1.00 96.75 265 LEU A C 1
ATOM 2071 O O . LEU A 1 265 ? -32.026 -15.126 47.274 1.00 96.75 265 LEU A O 1
ATOM 2075 N N . GLU A 1 266 ? -32.738 -14.106 45.410 1.00 96.44 266 GLU A N 1
ATOM 2076 C CA . GLU A 1 266 ? -34.161 -14.210 45.751 1.00 96.44 266 GLU A CA 1
ATOM 2077 C C . GLU A 1 266 ? -34.620 -15.669 45.860 1.00 96.44 266 GLU A C 1
ATOM 2079 O O . GLU A 1 266 ? -35.338 -16.023 46.800 1.00 96.44 266 GLU A O 1
ATOM 2084 N N . LEU A 1 267 ? -34.181 -16.535 44.939 1.00 96.19 267 LEU A N 1
ATOM 2085 C CA . LEU A 1 267 ? -34.481 -17.964 44.989 1.00 96.19 267 LEU A CA 1
ATOM 2086 C C . LEU A 1 267 ? -33.871 -18.622 46.234 1.00 96.19 267 LEU A C 1
ATOM 2088 O O . LEU A 1 267 ? -34.557 -19.384 46.916 1.00 96.19 267 LEU A O 1
ATOM 2092 N N . GLN A 1 268 ? -32.616 -18.302 46.558 1.00 96.50 268 GLN A N 1
ATOM 2093 C CA . GLN A 1 268 ? -31.934 -18.824 47.742 1.00 96.50 268 GLN A CA 1
ATOM 2094 C C . GLN A 1 268 ? -32.635 -18.388 49.038 1.00 96.50 268 GLN A C 1
ATOM 2096 O O . GLN A 1 268 ? -32.867 -19.213 49.922 1.00 96.50 268 GLN A O 1
ATOM 2101 N N . ASN A 1 269 ? -33.032 -17.117 49.139 1.00 96.50 269 ASN A N 1
ATOM 2102 C CA . ASN A 1 269 ? -33.764 -16.604 50.298 1.00 96.50 269 ASN A CA 1
ATOM 2103 C C . ASN A 1 269 ? -35.112 -17.310 50.476 1.00 96.50 269 ASN A C 1
ATOM 2105 O O . ASN A 1 269 ? -35.444 -17.716 51.589 1.00 96.50 269 ASN A O 1
ATOM 2109 N N . ARG A 1 270 ? -35.855 -17.541 49.383 1.00 96.62 270 ARG A N 1
ATOM 2110 C CA . ARG A 1 270 ? -37.095 -18.335 49.433 1.00 96.62 270 ARG A CA 1
ATOM 2111 C C . ARG A 1 270 ? -36.846 -19.769 49.888 1.00 96.62 270 ARG A C 1
ATOM 2113 O O . ARG A 1 270 ? -37.646 -20.305 50.648 1.00 96.62 270 ARG A O 1
ATOM 2120 N N . GLN A 1 271 ? -35.760 -20.399 49.438 1.00 96.19 271 GLN A N 1
ATOM 2121 C CA . GLN A 1 271 ? -35.406 -21.747 49.888 1.00 96.19 271 GLN A CA 1
ATOM 2122 C C . GLN A 1 271 ? -35.111 -21.780 51.391 1.00 96.19 271 GLN A C 1
ATOM 2124 O O . GLN A 1 271 ? -35.644 -22.645 52.080 1.00 96.19 271 GLN A O 1
ATOM 2129 N N . MET A 1 272 ? -34.338 -20.824 51.917 1.00 96.81 272 MET A N 1
ATOM 2130 C CA . MET A 1 272 ? -34.078 -20.723 53.360 1.00 96.81 272 MET A CA 1
ATOM 2131 C C . MET A 1 272 ? -35.360 -20.498 54.166 1.00 96.81 272 MET A C 1
ATOM 2133 O O . MET A 1 272 ? -35.537 -21.112 55.213 1.00 96.81 272 MET A O 1
ATOM 2137 N N . GLU A 1 273 ? -36.277 -19.670 53.665 1.00 96.69 273 GLU A N 1
ATOM 2138 C CA . GLU A 1 273 ? -37.568 -19.435 54.314 1.00 96.69 273 GLU A CA 1
ATOM 2139 C C . GLU A 1 273 ? -38.454 -20.692 54.334 1.00 96.69 273 GLU A C 1
ATOM 2141 O O . GLU A 1 273 ? -39.149 -20.960 55.312 1.00 96.69 273 GLU A O 1
ATOM 2146 N N . ILE A 1 274 ? -38.436 -21.495 53.267 1.00 95.94 274 ILE A N 1
ATOM 2147 C CA . ILE A 1 274 ? -39.151 -22.777 53.239 1.00 95.94 274 ILE A CA 1
ATOM 2148 C C . ILE A 1 274 ? -38.522 -23.761 54.232 1.00 95.94 274 ILE A C 1
ATOM 2150 O O . ILE A 1 274 ? -39.257 -24.416 54.969 1.00 95.94 274 ILE A O 1
ATOM 2154 N N . LEU A 1 275 ? -37.189 -23.849 54.276 1.00 95.81 275 LEU A N 1
ATOM 2155 C CA . LEU A 1 275 ? -36.470 -24.728 55.201 1.00 95.81 275 LEU A CA 1
ATOM 2156 C C . LEU A 1 275 ? -36.752 -24.365 56.664 1.00 95.81 275 LEU A C 1
ATOM 2158 O O . LEU A 1 275 ? -37.089 -25.251 57.443 1.00 95.81 275 LEU A O 1
ATOM 2162 N N . SER A 1 276 ? -36.718 -23.078 57.020 1.00 95.19 276 SER A N 1
ATOM 2163 C CA . SER A 1 276 ? -37.016 -22.638 58.388 1.00 95.19 276 SER A CA 1
ATOM 2164 C C . SER A 1 276 ? -38.468 -22.914 58.786 1.00 95.19 276 SER A C 1
ATOM 2166 O O . SER A 1 276 ? -38.738 -23.343 59.906 1.00 95.19 276 SER A O 1
ATOM 2168 N N . ARG A 1 277 ? -39.425 -22.750 57.859 1.00 95.69 277 ARG A N 1
ATOM 2169 C CA . ARG A 1 277 ? -40.825 -23.150 58.094 1.00 95.69 277 ARG A CA 1
ATOM 2170 C C . ARG A 1 277 ? -40.976 -24.661 58.285 1.00 95.69 277 ARG A C 1
ATOM 2172 O O . ARG A 1 277 ? -41.835 -25.079 59.060 1.00 95.69 277 ARG A O 1
ATOM 2179 N N . MET A 1 278 ? -40.208 -25.479 57.560 1.00 95.25 278 MET A N 1
ATOM 2180 C CA . MET A 1 278 ? -40.211 -26.937 57.735 1.00 95.25 278 MET A CA 1
ATOM 2181 C C . MET A 1 278 ? -39.655 -27.328 59.104 1.00 95.25 278 MET A C 1
ATOM 2183 O O . MET A 1 278 ? -40.292 -28.114 59.796 1.00 95.25 278 MET A O 1
ATOM 2187 N N . GLU A 1 279 ? -38.531 -26.738 59.507 1.00 95.25 279 GLU A N 1
ATOM 2188 C CA . GLU A 1 279 ? -37.911 -26.941 60.821 1.00 95.25 279 GLU A CA 1
ATOM 2189 C C . GLU A 1 279 ? -38.884 -26.595 61.955 1.00 95.25 279 GLU A C 1
ATOM 2191 O O . GLU A 1 279 ? -39.188 -27.450 62.782 1.00 95.25 279 GLU A O 1
ATOM 2196 N N . GLN A 1 280 ? -39.511 -25.412 61.910 1.00 95.12 280 GLN A N 1
ATOM 2197 C CA . GLN A 1 280 ? -40.535 -25.018 62.887 1.00 95.12 280 GLN A CA 1
ATOM 2198 C C . GLN A 1 280 ? -41.708 -26.003 62.951 1.00 95.12 280 GLN A C 1
ATOM 2200 O O . GLN A 1 280 ? -42.239 -26.278 64.025 1.00 95.12 280 GLN A O 1
ATOM 2205 N N . ARG A 1 281 ? -42.156 -26.537 61.807 1.00 94.19 281 ARG A N 1
ATOM 2206 C CA . ARG A 1 281 ? -43.225 -27.545 61.800 1.00 94.19 281 ARG A CA 1
ATOM 2207 C C . ARG A 1 281 ? -42.783 -28.869 62.407 1.00 94.19 281 ARG A C 1
ATOM 2209 O O . ARG A 1 281 ? -43.604 -29.493 63.071 1.00 94.19 281 ARG A O 1
ATOM 2216 N N . LEU A 1 282 ? -41.548 -29.301 62.166 1.00 93.12 282 LEU A N 1
ATOM 2217 C CA . LEU A 1 282 ? -41.004 -30.519 62.764 1.00 93.12 282 LEU A CA 1
ATOM 2218 C C . LEU A 1 282 ? -40.917 -30.377 64.288 1.00 93.12 282 LEU A C 1
ATOM 2220 O O . LEU A 1 282 ? -41.455 -31.230 64.984 1.00 93.12 282 LEU A O 1
ATOM 2224 N N . GLU A 1 283 ? -40.391 -29.258 64.796 1.00 93.19 283 GLU A N 1
ATOM 2225 C CA . GLU A 1 283 ? -40.340 -28.974 66.242 1.00 93.19 283 GLU A CA 1
ATOM 2226 C C . GLU A 1 283 ? -41.735 -28.964 66.891 1.00 93.19 283 GLU A C 1
ATOM 2228 O O . GLU A 1 283 ? -41.934 -29.469 67.997 1.00 93.19 283 GLU A O 1
ATOM 2233 N N . LEU A 1 284 ? -42.732 -28.396 66.202 1.00 92.88 284 LEU A N 1
ATOM 2234 C CA . LEU A 1 284 ? -44.118 -28.397 66.677 1.00 92.88 284 LEU A CA 1
ATOM 2235 C C . LEU A 1 284 ? -44.724 -29.804 66.712 1.00 92.88 284 LEU A C 1
ATOM 2237 O O . LEU A 1 284 ? -45.520 -30.098 67.601 1.00 92.88 284 LEU A O 1
ATOM 2241 N N . LEU A 1 285 ? -44.396 -30.658 65.740 1.00 93.38 285 LEU A N 1
ATOM 2242 C CA . LEU A 1 285 ? -44.868 -32.042 65.712 1.00 93.38 285 LEU A CA 1
ATOM 2243 C C . LEU A 1 285 ? -44.203 -32.883 66.802 1.00 93.38 285 LEU A C 1
ATOM 2245 O O . LEU A 1 285 ? -44.906 -33.651 67.451 1.00 93.38 285 LEU A O 1
ATOM 2249 N N . GLU A 1 286 ? -42.902 -32.704 67.042 1.00 90.94 286 GLU A N 1
ATOM 2250 C CA . GLU A 1 286 ? -42.185 -33.356 68.145 1.00 90.94 286 GLU A CA 1
ATOM 2251 C C . GLU A 1 286 ? -42.793 -32.978 69.499 1.00 90.94 286 GLU A C 1
ATOM 2253 O O . GLU A 1 286 ? -43.158 -33.860 70.270 1.00 90.94 286 GLU A O 1
ATOM 2258 N N . ARG A 1 287 ? -43.031 -31.682 69.746 1.00 91.06 287 ARG A N 1
ATOM 2259 C CA . ARG A 1 287 ? -43.672 -31.212 70.988 1.00 91.06 287 ARG A CA 1
ATOM 2260 C C . ARG A 1 287 ? -45.074 -31.759 71.237 1.00 91.06 287 ARG A C 1
ATOM 2262 O O . ARG A 1 287 ? -45.490 -31.812 72.385 1.00 91.06 287 ARG A O 1
ATOM 2269 N N . ASN A 1 288 ? -45.827 -32.073 70.186 1.00 89.94 288 ASN A N 1
ATOM 2270 C CA . ASN A 1 288 ? -47.182 -32.618 70.317 1.00 89.94 288 ASN A CA 1
ATOM 2271 C C . ASN A 1 288 ? -47.197 -34.153 70.431 1.00 89.94 288 ASN A C 1
ATOM 2273 O O . ASN A 1 288 ? -48.261 -34.723 70.671 1.00 89.94 288 ASN A O 1
ATOM 2277 N N . ALA A 1 289 ? -46.066 -34.813 70.167 1.00 82.25 289 ALA A N 1
ATOM 2278 C CA . ALA A 1 289 ? -45.920 -36.263 70.241 1.00 82.25 289 ALA A CA 1
ATOM 2279 C C . ALA A 1 289 ? -45.409 -36.750 71.613 1.00 82.25 289 ALA A C 1
ATOM 2281 O O . ALA A 1 289 ? -45.579 -37.932 71.917 1.00 82.25 289 ALA A O 1
ATOM 2282 N N . GLU A 1 290 ? -44.805 -35.859 72.409 1.00 68.38 290 GLU A N 1
ATOM 2283 C CA . GLU A 1 290 ? -44.480 -36.050 73.836 1.00 68.38 290 GLU A CA 1
ATOM 2284 C C . GLU A 1 290 ? -45.701 -35.830 74.746 1.00 68.38 290 GLU A C 1
ATOM 2286 O O . GLU A 1 290 ? -45.841 -36.604 75.723 1.00 68.38 290 GLU A O 1
#

Secondary structure (DSSP, 8-state):
--SHHHHHHHHHHHHHHHHHHHHHHHHHHHHHHHHHS----S-HHHHHHHHHHHHHHHHHHHHHTTPPPPPTTSHHHHHHHHHHHHHHHHHHHHHHHHHHHHHHTT----PPPHHHHHHHHHHTTTTHHHHHHHHHS---TTSSHHHHHHTT--HHHHHHHHHHHHHT-HHHHHHHHHHHHHHHHHHHH-SS-SS-TTTHHHHHHHHHHHHHHHHHHHHHHHHHHHHHHHHHHHHHHHHHHHHHHHHHHHHHHHHHHHHHHHHHHHHHHHHHHHHHHHHHHHHHHHHHH-

Solvent-accessible surface area (backbone atoms only — not comparable to full-atom values): 16286 Å² total; per-residue (Å²): 144,80,67,64,66,62,52,56,53,50,52,51,52,49,54,52,52,48,54,51,49,47,49,53,51,7,42,51,36,22,54,47,50,57,72,75,47,82,81,78,93,65,56,77,68,56,42,39,53,46,9,35,52,12,16,53,49,32,56,53,50,42,50,73,74,71,44,82,79,58,60,89,88,40,74,65,37,56,51,47,30,40,52,26,22,52,51,50,54,52,51,56,51,54,56,57,52,58,66,48,58,67,65,64,75,76,66,78,86,69,84,75,55,80,74,50,50,56,56,53,55,64,74,34,71,71,53,50,57,52,51,52,56,51,60,71,46,83,64,75,73,86,71,65,64,67,56,66,61,58,75,71,61,49,71,71,54,58,50,38,48,54,51,45,56,48,71,70,31,72,66,46,54,52,52,52,52,50,48,54,52,50,52,50,50,56,29,71,72,39,98,76,41,89,49,52,92,91,30,62,65,60,50,52,52,51,53,53,50,52,65,56,43,56,57,41,49,49,52,45,49,55,49,50,54,50,52,53,51,50,53,53,55,47,52,49,52,53,51,53,51,51,51,52,52,50,54,54,51,50,53,52,49,52,52,53,49,52,54,51,50,51,52,52,50,53,52,50,52,51,49,52,53,52,50,53,54,50,50,54,50,50,54,54,52,54,67,72,72,111

Sequence (290 aa):
MHTRTSVEVICTREEYMQAVVWLISGLLAGWLARLVMKERRIGFLADFTLGILGGVSGAWMLRSVGGSVPPAGSPAHLAVAVIGAMVLVGVARLLSRFTRRVKISARSGAVPGMSDLEAYVRRLGKVERRVFNALLRRQTIAQDITESFQEQLTFGQRVSDKIAEFGGSWTFLGLFAAFMLGWIFLNSAQDRPFDPFPFILLNLLLSCLAAVQAPVIMMSQNRQAAKDRFEAQQDYQVNLKAEMEIMSIQAKLDEARELQWKSLLELQNRQMEILSRMEQRLELLERNAE

Radius of gyration: 38.39 Å; Cα contacts (8 Å, |Δi|>4): 105; chains: 1; bounding box: 105×53×120 Å

Nearest PDB structures (foldseek):
  6l7e-assembly1_B  TM=3.543E-01  e=9.754E+00  Photorhabdus luminescens

Mean predicted aligned error: 19.27 Å

Foldseek 3Di:
DPPVVVVVVVVVVQVVVVLVLLLVLLQVLLVVCPVVDPDDDPDPVVSSVLSSVQSVVLQVVCVVVVHDQDDRPDPVSSVSSNVSSVVSVVVVVVVVVVVVVVVVVPDPPDDDDPVVVVVVVVVCVVVCVVLVVVVVPPDPPVPCLVVVLVVPDDPVNVVLLVCLVLVPDPVNVVVVVVVVVVLCVVQVPDPDGPQDPVRPVVVVVVVVVVVVVVVSNVSNVVSVVVSVVSVVVVVVSVVVVVVVVVVVVVVVVVVVVVVVVVVVVVVVVVVVVVVVVVVVVVVVVVVVVD